Protein AF-A0A2N6ABD9-F1 (afdb_monomer_lite)

pLDDT: mean 85.41, std 14.43, range [34.31, 97.81]

Radius of gyration: 25.6 Å; chains: 1; bounding box: 58×38×65 Å

Foldseek 3Di:
DVLVVLLVVCLVVLPLVSLVVDPDLPSSLVSLLSSCLVVLPLVSLVVRPDDLVSSLSSQLSSCLSVLNLVSLVVRPDLVSSLVSLLVSCVSVLPLVSLVVRPDPVSSVVSNVVSCPPPVNPPDDDDDDDPDPQPAAWHDDPQATEHHFDVPAAAEDELVSDPPVPSFWWAFFQFWWDWPDPIKTFHDADPRYHYVRTHTHFFQGAIPQGKTFNDADPGYHYNNTGTHTFFGFIAHPDDPDDPDGTGIGGGHHRND

Secondary structure (DSSP, 8-state):
-HHHHHHHHHHHHT-HHHHHT--STTHHHHHHHHHHHHHT-GGGGGG--S-HHHHHHHHHHHHHHHT-GGGGGG-SSHHHHHHHHHHHHHHHT-GGGGGG--SHHHHHHHHHHHHTSTTSTT----S---SGGGSEEEEETTEEEEEPPTT--EEE-GGGS-TTTTTTB-BTT-EEEESSSPEEB----SSEEETTEEBPBTT-BBTTS-EE----SSEEETTEEBPBTT-BEE-----SSS-PPPEEEE-S---

Structure (mmCIF, N/CA/C/O backbone):
data_AF-A0A2N6ABD9-F1
#
_entry.id   AF-A0A2N6ABD9-F1
#
loop_
_atom_site.group_PDB
_atom_site.id
_atom_site.type_symbol
_atom_site.label_atom_id
_atom_site.label_alt_id
_atom_site.label_comp_id
_atom_site.label_asym_id
_atom_site.label_entity_id
_atom_site.label_seq_id
_atom_site.pdbx_PDB_ins_code
_atom_site.Cartn_x
_atom_site.Cartn_y
_atom_site.Cartn_z
_atom_site.occupancy
_atom_site.B_iso_or_equiv
_atom_site.auth_seq_id
_atom_site.auth_comp_id
_atom_site.auth_asym_id
_atom_site.auth_atom_id
_atom_site.pdbx_PDB_model_num
ATOM 1 N N . MET A 1 1 ? 16.863 10.503 -28.606 1.00 53.22 1 MET A N 1
ATOM 2 C CA . MET A 1 1 ? 18.173 10.164 -29.218 1.00 53.22 1 MET A CA 1
ATOM 3 C C . MET A 1 1 ? 17.996 8.941 -30.119 1.00 53.22 1 MET A C 1
ATOM 5 O O . MET A 1 1 ? 16.937 8.333 -30.083 1.00 53.22 1 MET A O 1
ATOM 9 N N . VAL A 1 2 ? 18.969 8.585 -30.969 1.00 60.62 2 VAL A N 1
ATOM 10 C CA . VAL A 1 2 ? 18.818 7.482 -31.953 1.00 60.62 2 VAL A CA 1
ATOM 11 C C . VAL A 1 2 ? 18.557 6.116 -31.283 1.00 60.62 2 VAL A C 1
ATOM 13 O O . VAL A 1 2 ? 17.840 5.297 -31.853 1.00 60.62 2 VAL A O 1
ATOM 16 N N . GLY A 1 3 ? 19.056 5.897 -30.059 1.00 61.06 3 GLY A N 1
ATOM 17 C CA . GLY A 1 3 ? 18.827 4.673 -29.274 1.00 61.06 3 GLY A CA 1
ATOM 18 C C . GLY A 1 3 ? 17.358 4.413 -28.906 1.00 61.06 3 GLY A C 1
ATOM 19 O O . GLY A 1 3 ? 16.908 3.272 -28.992 1.00 61.06 3 GLY A O 1
ATOM 20 N N . ASP A 1 4 ? 16.579 5.462 -28.617 1.00 68.12 4 ASP A N 1
ATOM 21 C CA . ASP A 1 4 ? 15.167 5.348 -28.197 1.00 68.12 4 ASP A CA 1
ATOM 22 C C . ASP A 1 4 ? 14.264 4.801 -29.323 1.00 68.12 4 ASP A C 1
ATOM 24 O O . ASP A 1 4 ? 13.289 4.082 -29.085 1.00 68.12 4 ASP A O 1
ATOM 28 N N . CYS A 1 5 ? 14.618 5.111 -30.577 1.00 71.88 5 CYS A N 1
ATOM 29 C CA . CYS A 1 5 ? 13.906 4.632 -31.762 1.00 71.88 5 CYS A CA 1
ATOM 30 C C . CYS A 1 5 ? 14.101 3.119 -31.949 1.00 71.88 5 CYS A C 1
ATOM 32 O O . CYS A 1 5 ? 13.134 2.383 -32.143 1.00 71.88 5 CYS A O 1
ATOM 34 N N . PHE A 1 6 ? 15.340 2.632 -31.824 1.00 74.38 6 PHE A N 1
ATOM 35 C CA . PHE A 1 6 ? 15.632 1.201 -31.943 1.00 74.38 6 PHE A CA 1
ATOM 36 C C . PHE A 1 6 ? 15.039 0.385 -30.794 1.00 74.38 6 PHE A C 1
ATOM 38 O O . PHE A 1 6 ? 14.544 -0.712 -31.039 1.00 74.38 6 PHE A O 1
ATOM 45 N N . GLN A 1 7 ? 15.022 0.933 -29.577 1.00 78.06 7 GLN A N 1
ATOM 46 C CA . GLN A 1 7 ? 14.379 0.303 -28.424 1.00 78.06 7 GLN A CA 1
ATOM 47 C C . GLN A 1 7 ? 12.878 0.076 -28.654 1.00 78.06 7 GLN A C 1
ATOM 49 O O . GLN A 1 7 ? 12.380 -1.023 -28.421 1.00 78.06 7 GLN A O 1
ATOM 54 N N . SER A 1 8 ? 12.171 1.089 -29.163 1.00 80.62 8 SER A N 1
ATOM 55 C CA . SER A 1 8 ? 10.730 0.992 -29.441 1.00 80.62 8 SER A CA 1
ATOM 56 C C . SER A 1 8 ? 10.425 -0.091 -30.484 1.00 80.62 8 SER A C 1
ATOM 58 O O . SER A 1 8 ? 9.530 -0.908 -30.288 1.00 80.62 8 SER A O 1
ATOM 60 N N . ILE A 1 9 ? 11.230 -0.162 -31.552 1.00 86.00 9 ILE A N 1
ATOM 61 C CA . ILE A 1 9 ? 11.077 -1.179 -32.606 1.00 86.00 9 ILE A CA 1
ATOM 62 C C . ILE A 1 9 ? 11.403 -2.583 -32.080 1.00 86.00 9 ILE A C 1
ATOM 64 O O . ILE A 1 9 ? 10.727 -3.542 -32.447 1.00 86.00 9 ILE A O 1
ATOM 68 N N . ALA A 1 10 ? 12.436 -2.725 -31.244 1.00 86.94 10 ALA A N 1
ATOM 69 C CA . ALA A 1 10 ? 12.816 -4.009 -30.659 1.00 86.94 10 ALA A CA 1
ATOM 70 C C . ALA A 1 10 ? 11.681 -4.603 -29.814 1.00 86.94 10 ALA A C 1
ATOM 72 O O . ALA A 1 10 ? 11.365 -5.778 -29.974 1.00 86.94 10 ALA A O 1
ATOM 73 N N . VAL A 1 11 ? 11.039 -3.776 -28.983 1.00 84.25 11 VAL A N 1
ATOM 74 C CA . VAL A 1 11 ? 9.888 -4.139 -28.136 1.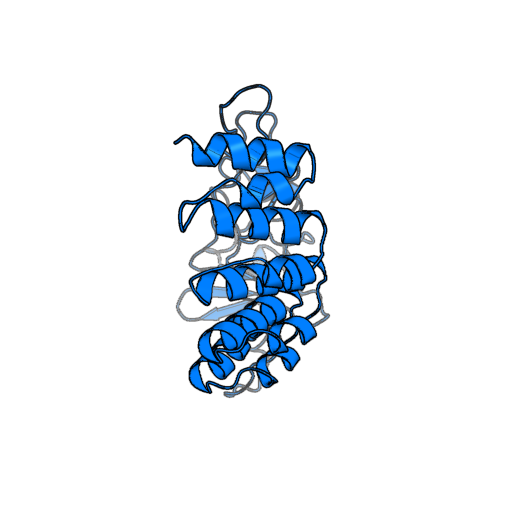00 84.25 11 VAL A CA 1
ATOM 75 C C . VAL A 1 11 ? 8.647 -4.461 -28.975 1.00 84.25 11 VAL A C 1
ATOM 77 O O . VAL A 1 11 ? 7.994 -5.477 -28.741 1.00 84.25 11 VAL A O 1
ATOM 80 N N . GLU A 1 12 ? 8.341 -3.649 -29.993 1.00 87.19 12 GLU A N 1
ATOM 81 C CA . GLU A 1 12 ? 7.206 -3.889 -30.899 1.00 87.19 12 GLU A CA 1
ATOM 82 C C . GLU A 1 12 ? 7.361 -5.207 -31.673 1.00 87.19 12 GLU A C 1
ATOM 84 O O . GLU A 1 12 ? 6.410 -5.971 -31.822 1.00 87.19 12 GLU A O 1
ATOM 89 N N . LYS A 1 13 ? 8.579 -5.499 -32.143 1.00 90.31 13 LYS A N 1
ATOM 90 C CA . LYS A 1 13 ? 8.885 -6.712 -32.916 1.00 90.31 13 LYS A CA 1
ATOM 91 C C . LYS A 1 13 ? 9.287 -7.908 -32.062 1.00 90.31 13 LYS A C 1
ATOM 93 O O . LYS A 1 13 ? 9.450 -8.999 -32.604 1.00 90.31 13 LYS A O 1
ATOM 98 N N . ASN A 1 14 ? 9.456 -7.712 -30.758 1.00 89.50 14 ASN A N 1
ATOM 99 C CA . ASN A 1 14 ? 9.926 -8.721 -29.817 1.00 89.50 14 ASN A CA 1
ATOM 100 C C . ASN A 1 14 ? 11.293 -9.347 -30.207 1.00 89.50 14 ASN A C 1
ATOM 102 O O . ASN A 1 14 ? 11.551 -10.529 -29.946 1.00 89.50 14 ASN A O 1
ATOM 106 N N . ASP A 1 15 ? 12.167 -8.564 -30.853 1.00 92.06 15 ASP A N 1
ATOM 107 C CA . ASP A 1 15 ? 13.423 -9.016 -31.474 1.00 92.06 15 ASP A CA 1
ATOM 108 C C . ASP A 1 15 ? 14.658 -8.434 -30.769 1.00 92.06 15 ASP A C 1
ATOM 110 O O . ASP A 1 15 ? 15.024 -7.266 -30.920 1.00 92.06 15 ASP A O 1
ATOM 114 N N . GLU A 1 16 ? 15.339 -9.295 -30.019 1.00 90.75 16 GLU A N 1
ATOM 115 C CA . GLU A 1 16 ? 16.546 -8.990 -29.245 1.00 90.75 16 GLU A CA 1
ATOM 116 C C . GLU A 1 16 ? 17.773 -8.668 -30.108 1.00 90.75 16 GLU A C 1
ATOM 118 O O . GLU A 1 16 ? 18.670 -7.949 -29.664 1.00 90.75 16 GLU A O 1
ATOM 123 N N . ASN A 1 17 ? 17.803 -9.117 -31.368 1.00 90.69 17 ASN A N 1
ATOM 124 C CA . ASN A 1 17 ? 18.902 -8.792 -32.278 1.00 90.69 17 ASN A CA 1
ATOM 125 C C . ASN A 1 17 ? 18.931 -7.295 -32.592 1.00 90.69 17 ASN A C 1
ATOM 127 O O . ASN A 1 17 ? 19.979 -6.742 -32.924 1.00 90.69 17 ASN A O 1
ATOM 131 N N . ILE A 1 18 ? 17.783 -6.620 -32.474 1.00 90.50 18 ILE A N 1
ATOM 132 C CA . ILE A 1 18 ? 17.698 -5.170 -32.621 1.00 90.50 18 ILE A CA 1
ATOM 133 C C . ILE A 1 18 ? 18.391 -4.485 -31.438 1.00 90.50 18 ILE A C 1
ATOM 135 O O . ILE A 1 18 ? 19.140 -3.535 -31.666 1.00 90.50 18 ILE A O 1
ATOM 139 N N . CYS A 1 19 ? 18.241 -5.003 -30.213 1.00 90.12 19 CYS A N 1
ATOM 140 C CA . CYS A 1 19 ? 18.953 -4.491 -29.037 1.00 90.12 19 CYS A CA 1
ATOM 141 C C . CYS A 1 19 ? 20.474 -4.633 -29.185 1.00 90.12 19 CYS A C 1
ATOM 143 O O . CYS A 1 19 ? 21.201 -3.682 -28.913 1.00 90.12 19 CYS A O 1
ATOM 145 N N . ALA A 1 20 ? 20.960 -5.757 -29.723 1.00 88.88 20 ALA A N 1
ATOM 146 C CA . ALA A 1 20 ? 22.391 -5.986 -29.960 1.00 88.88 20 ALA A CA 1
ATOM 147 C C . ALA A 1 20 ? 23.033 -4.987 -30.950 1.00 88.88 20 ALA A C 1
ATOM 149 O O . ALA A 1 20 ? 24.251 -4.817 -30.986 1.00 88.88 20 ALA A O 1
ATOM 150 N N . ARG A 1 21 ? 22.229 -4.301 -31.776 1.00 89.94 21 ARG A N 1
ATOM 151 C CA . ARG A 1 21 ? 22.718 -3.267 -32.707 1.00 89.94 21 ARG A CA 1
ATOM 152 C C . ARG A 1 21 ? 22.935 -1.914 -32.030 1.00 89.94 21 ARG A C 1
ATOM 154 O O . ARG A 1 21 ? 23.580 -1.043 -32.620 1.00 89.94 21 ARG A O 1
ATOM 161 N N . ILE A 1 22 ? 22.405 -1.731 -30.824 1.00 88.44 22 ILE A N 1
ATOM 162 C CA . ILE A 1 22 ? 22.528 -0.513 -30.030 1.00 88.44 22 ILE A CA 1
ATOM 163 C C . ILE A 1 22 ? 23.835 -0.598 -29.234 1.00 88.44 22 ILE A C 1
ATOM 165 O O . ILE A 1 22 ? 23.941 -1.339 -28.265 1.00 88.44 22 ILE A O 1
ATOM 169 N N . LYS A 1 23 ? 24.856 0.145 -29.674 1.00 84.00 23 LYS A N 1
ATOM 170 C CA . LYS A 1 23 ? 26.221 0.046 -29.123 1.00 84.00 23 LYS A CA 1
ATOM 171 C C . LYS A 1 23 ? 26.479 0.919 -27.898 1.00 84.00 23 LYS A C 1
ATOM 173 O O . LYS A 1 23 ? 27.563 0.844 -27.325 1.00 84.00 23 LYS A O 1
ATOM 178 N N . ASP A 1 24 ? 25.555 1.807 -27.542 1.00 85.19 24 ASP A N 1
ATOM 179 C CA . ASP A 1 24 ? 25.751 2.654 -26.374 1.00 85.19 24 ASP A CA 1
ATOM 180 C C . ASP A 1 24 ? 25.461 1.886 -25.081 1.00 85.19 24 ASP A C 1
ATOM 182 O O . ASP A 1 24 ? 24.557 1.055 -24.998 1.00 85.19 24 ASP A O 1
ATOM 186 N N . THR A 1 25 ? 26.249 2.197 -24.055 1.00 84.44 25 THR A N 1
ATOM 187 C CA . THR A 1 25 ? 26.315 1.466 -22.781 1.00 84.44 25 THR A CA 1
ATOM 188 C C . THR A 1 25 ? 25.080 1.635 -21.894 1.00 84.44 25 THR A C 1
ATOM 190 O O . THR A 1 25 ? 25.049 1.105 -20.785 1.00 84.44 25 THR A O 1
ATOM 193 N N . PHE A 1 26 ? 24.074 2.379 -22.357 1.00 84.44 26 PHE A N 1
ATOM 194 C CA . PHE A 1 26 ? 22.841 2.641 -21.628 1.00 84.44 26 PHE A CA 1
ATOM 195 C C . PHE A 1 26 ? 21.619 2.082 -22.364 1.00 84.44 26 PHE A C 1
ATOM 197 O O . PHE A 1 26 ? 20.900 1.243 -21.825 1.00 84.44 26 PHE A O 1
ATOM 204 N N . SER A 1 27 ? 21.399 2.495 -23.611 1.00 86.94 27 SER A N 1
ATOM 205 C CA . SER A 1 27 ? 20.201 2.158 -24.387 1.00 86.94 27 SER A CA 1
ATOM 206 C C . SER A 1 27 ? 20.190 0.693 -24.826 1.00 86.94 27 SER A C 1
ATOM 208 O O . SER A 1 27 ? 19.122 0.086 -24.854 1.00 86.94 27 SER A O 1
ATOM 210 N N . GLY A 1 28 ? 21.357 0.101 -25.113 1.00 89.00 28 GLY A N 1
ATOM 211 C CA . GLY A 1 28 ? 21.481 -1.326 -25.433 1.00 89.00 28 GLY A CA 1
ATOM 212 C C . GLY A 1 28 ? 21.048 -2.217 -24.262 1.00 89.00 28 GLY A C 1
ATOM 213 O O . GLY A 1 28 ? 20.051 -2.929 -24.391 1.00 89.00 28 GLY A O 1
ATOM 214 N N . PRO A 1 29 ? 21.702 -2.120 -23.087 1.00 90.31 29 PRO A N 1
ATOM 215 C CA . PRO A 1 29 ? 21.280 -2.818 -21.870 1.00 90.31 29 PRO A CA 1
ATOM 216 C C . PRO A 1 29 ? 19.807 -2.597 -21.513 1.00 90.31 29 PRO A C 1
ATOM 218 O O . PRO A 1 29 ? 19.072 -3.552 -21.269 1.00 90.31 29 PRO A O 1
ATOM 221 N N . ARG A 1 30 ? 19.333 -1.345 -21.560 1.00 89.50 30 ARG A N 1
ATOM 222 C CA . ARG A 1 30 ? 17.931 -1.005 -21.273 1.00 89.50 30 ARG A CA 1
ATOM 223 C C . ARG A 1 30 ? 16.952 -1.670 -22.250 1.00 89.50 30 ARG A C 1
ATOM 225 O O . ARG A 1 30 ? 15.846 -2.025 -21.853 1.00 89.50 30 ARG A O 1
ATOM 232 N N . CYS A 1 31 ? 17.331 -1.843 -23.516 1.00 91.81 31 CYS A N 1
ATOM 233 C CA . CYS A 1 31 ? 16.528 -2.554 -24.510 1.00 91.81 31 CYS A CA 1
ATOM 234 C C . CYS A 1 31 ? 16.337 -4.029 -24.125 1.00 91.81 31 CYS A C 1
ATOM 236 O O . CYS A 1 31 ? 15.205 -4.513 -24.111 1.00 91.81 31 CYS A O 1
ATOM 238 N N . PHE A 1 32 ? 17.415 -4.712 -23.725 1.00 93.81 32 PHE A N 1
ATOM 239 C CA . PHE A 1 32 ? 17.343 -6.094 -23.244 1.00 93.81 32 PHE A CA 1
ATOM 240 C C . PHE A 1 32 ? 16.502 -6.228 -21.970 1.00 93.81 32 PHE A C 1
ATOM 242 O O . PHE A 1 32 ? 15.671 -7.127 -21.908 1.00 93.81 32 PHE A O 1
ATOM 249 N N . VAL A 1 33 ? 16.631 -5.303 -21.008 1.00 92.00 33 VAL A N 1
ATOM 250 C CA . VAL A 1 33 ? 15.789 -5.271 -19.792 1.00 92.00 33 VAL A CA 1
ATOM 251 C C . VAL A 1 33 ? 14.298 -5.236 -20.145 1.00 92.00 33 VAL A C 1
ATOM 253 O O . VAL A 1 33 ? 13.508 -5.995 -19.584 1.00 92.00 33 VAL A O 1
ATOM 256 N N . LEU A 1 34 ? 13.894 -4.373 -21.087 1.00 91.62 34 LEU A N 1
ATOM 257 C CA . LEU A 1 34 ? 12.489 -4.286 -21.497 1.00 91.62 34 LEU A CA 1
ATOM 258 C C . LEU A 1 34 ? 11.994 -5.587 -22.134 1.00 91.62 34 LEU A C 1
ATOM 260 O O . LEU A 1 34 ? 10.902 -6.043 -21.802 1.00 91.62 34 LEU A O 1
ATOM 264 N N . LEU A 1 35 ? 12.791 -6.196 -23.016 1.00 94.25 35 LEU A N 1
ATOM 265 C CA . LEU A 1 35 ? 12.421 -7.460 -23.652 1.00 94.25 35 LEU A CA 1
ATOM 266 C C . LEU A 1 35 ? 12.370 -8.619 -22.657 1.00 94.25 35 LEU A C 1
ATOM 268 O O . LEU A 1 35 ? 11.445 -9.423 -22.733 1.00 94.25 35 LEU A O 1
ATOM 272 N N . ALA A 1 36 ? 13.308 -8.686 -21.712 1.00 95.25 36 ALA A N 1
ATOM 273 C CA . ALA A 1 36 ? 13.303 -9.675 -20.640 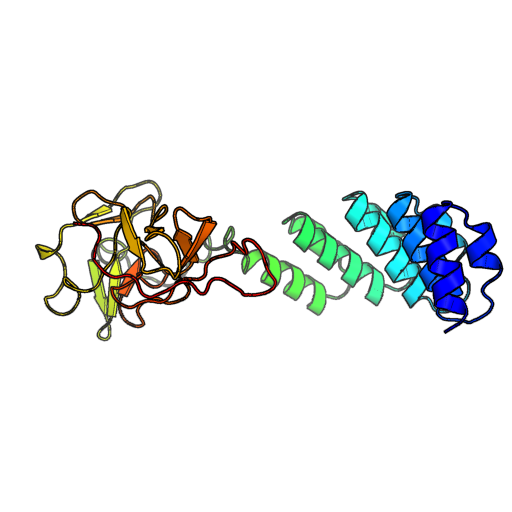1.00 95.25 36 ALA A CA 1
ATOM 274 C C . ALA A 1 36 ? 12.006 -9.592 -19.825 1.00 95.25 36 ALA A C 1
ATOM 276 O O . ALA A 1 36 ? 11.333 -10.602 -19.638 1.00 95.25 36 ALA A O 1
ATOM 277 N N . LYS A 1 37 ? 11.591 -8.377 -19.435 1.00 92.81 37 LYS A N 1
ATOM 278 C CA . LYS A 1 37 ? 10.319 -8.129 -18.736 1.00 92.81 37 LYS A CA 1
ATOM 279 C C . LYS A 1 37 ? 9.085 -8.465 -19.579 1.00 92.81 37 LYS A C 1
ATOM 281 O O . LYS A 1 37 ? 8.132 -9.031 -19.054 1.00 92.81 37 LYS A O 1
ATOM 286 N N . GLN A 1 38 ? 9.085 -8.108 -20.864 1.00 92.31 38 GLN A N 1
ATOM 287 C CA . GLN A 1 38 ? 7.956 -8.336 -21.774 1.00 92.31 38 GLN A CA 1
ATOM 288 C C . GLN A 1 38 ? 7.765 -9.822 -22.095 1.00 92.31 38 GLN A C 1
ATOM 290 O O . GLN A 1 38 ? 6.637 -10.309 -22.118 1.00 92.31 38 GLN A O 1
ATOM 295 N N . LYS A 1 39 ? 8.863 -10.543 -22.345 1.00 94.06 39 LYS A N 1
ATOM 296 C CA . LYS A 1 39 ? 8.861 -11.992 -22.592 1.00 94.06 39 LYS A CA 1
ATOM 297 C C . LYS A 1 39 ? 8.793 -12.807 -21.305 1.00 94.06 39 LYS A C 1
ATOM 299 O O . LYS A 1 39 ? 8.523 -14.002 -21.370 1.00 94.06 39 LYS A O 1
ATOM 304 N N . VAL A 1 40 ? 9.036 -12.167 -20.160 1.00 95.12 40 VAL A N 1
ATOM 305 C CA . VAL A 1 40 ? 9.141 -12.808 -18.846 1.00 95.12 40 VAL A CA 1
ATOM 306 C C . VAL A 1 40 ? 10.226 -13.906 -18.876 1.00 95.12 40 VAL A C 1
ATOM 308 O O . VAL A 1 40 ? 10.059 -15.019 -18.375 1.00 95.12 40 VAL A O 1
ATOM 311 N N . ASP A 1 41 ? 11.361 -13.591 -19.508 1.00 95.94 41 ASP A N 1
ATOM 312 C CA . ASP A 1 41 ? 12.466 -14.518 -19.777 1.00 95.94 41 ASP A CA 1
ATOM 313 C C . ASP A 1 41 ? 13.786 -13.963 -19.228 1.00 95.94 41 ASP A C 1
ATOM 315 O O . ASP A 1 41 ? 14.352 -13.004 -19.756 1.00 95.94 41 ASP A O 1
ATOM 319 N N . VAL A 1 42 ? 14.272 -14.587 -18.151 1.00 96.00 42 VAL A N 1
ATOM 320 C CA . VAL A 1 42 ? 15.478 -14.166 -17.424 1.00 96.00 42 VAL A CA 1
ATOM 321 C C . VAL A 1 42 ? 16.760 -14.440 -18.212 1.00 96.00 42 VAL A C 1
ATOM 323 O O . VAL A 1 42 ? 17.730 -13.712 -18.047 1.00 96.00 42 VAL A O 1
ATOM 326 N N . SER A 1 43 ? 16.755 -15.402 -19.143 1.00 95.69 43 SER A N 1
ATOM 327 C CA . SER A 1 43 ? 17.938 -15.727 -19.962 1.00 95.69 43 SER A CA 1
ATOM 328 C C . SER A 1 43 ? 18.359 -14.579 -20.889 1.00 95.69 43 SER A C 1
ATOM 330 O O . SER A 1 43 ? 19.476 -14.532 -21.402 1.00 95.69 43 SER A O 1
ATOM 332 N N . ILE A 1 44 ? 17.467 -13.609 -21.110 1.00 95.25 44 ILE A N 1
ATOM 333 C CA . ILE A 1 44 ? 17.772 -12.390 -21.862 1.00 95.25 44 ILE A CA 1
ATOM 334 C C . ILE A 1 44 ? 18.700 -11.472 -21.056 1.00 95.25 44 ILE A C 1
ATOM 336 O O . ILE A 1 44 ? 19.501 -10.752 -21.653 1.00 95.25 44 ILE A O 1
ATOM 340 N N . CYS A 1 45 ? 18.646 -11.523 -19.722 1.00 94.94 45 CYS A N 1
ATOM 341 C CA . CYS A 1 45 ? 19.514 -10.737 -18.849 1.00 94.94 45 CYS A CA 1
ATOM 342 C C . CYS A 1 45 ? 20.994 -11.125 -18.998 1.00 94.94 45 CYS A C 1
ATOM 344 O O . CYS A 1 45 ? 21.851 -10.249 -18.903 1.00 94.94 45 CYS A O 1
ATOM 346 N N . ASP A 1 46 ? 21.288 -12.379 -19.360 1.00 93.00 46 ASP A N 1
ATOM 347 C CA . ASP A 1 46 ? 22.650 -12.871 -19.632 1.00 93.00 46 ASP A CA 1
ATOM 348 C C . ASP A 1 46 ? 23.294 -12.206 -20.862 1.00 93.00 46 ASP A C 1
ATOM 350 O O . ASP A 1 46 ? 24.509 -12.254 -21.050 1.00 93.00 46 ASP A O 1
ATOM 354 N N . LYS A 1 47 ? 22.484 -11.575 -21.724 1.00 93.31 47 LYS A N 1
ATOM 355 C CA . LYS A 1 47 ? 22.940 -10.885 -22.943 1.00 93.31 47 LYS A CA 1
ATOM 356 C C . LYS A 1 47 ? 23.335 -9.430 -22.683 1.00 93.31 47 LYS A C 1
ATOM 358 O O . LYS A 1 47 ? 23.765 -8.739 -23.606 1.00 93.31 47 LYS A O 1
ATOM 363 N N . ILE A 1 48 ? 23.153 -8.938 -21.457 1.00 91.94 48 ILE A N 1
ATOM 364 C CA . ILE A 1 48 ? 23.483 -7.565 -21.087 1.00 91.94 48 ILE A CA 1
ATOM 365 C C . ILE A 1 48 ? 24.979 -7.464 -20.793 1.00 91.94 48 ILE A C 1
ATOM 367 O O . ILE A 1 48 ? 25.471 -7.953 -19.781 1.00 91.94 48 ILE A O 1
ATOM 371 N N . GLU A 1 49 ? 25.700 -6.750 -21.652 1.00 83.38 49 GLU A N 1
ATOM 372 C CA . GLU A 1 49 ? 27.090 -6.376 -21.401 1.00 83.38 49 GLU A CA 1
ATOM 373 C C . GLU A 1 49 ? 27.170 -5.070 -20.587 1.00 83.38 49 GLU A C 1
ATOM 375 O O . GLU A 1 49 ? 26.424 -4.114 -20.829 1.00 83.38 49 GLU A O 1
ATOM 380 N N . GLY A 1 50 ? 28.114 -4.982 -19.645 1.00 77.06 50 GLY A N 1
ATOM 381 C CA . GLY A 1 50 ? 28.438 -3.736 -18.945 1.00 77.06 50 GLY A CA 1
ATOM 382 C C . GLY A 1 50 ? 28.225 -3.788 -17.434 1.00 77.06 50 GLY A C 1
ATOM 383 O O . GLY A 1 50 ? 28.839 -4.598 -16.755 1.00 77.06 50 GLY A O 1
ATOM 384 N N . ARG A 1 51 ? 27.458 -2.835 -16.885 1.00 76.50 51 ARG A N 1
ATOM 385 C CA . ARG A 1 51 ? 27.337 -2.626 -15.430 1.00 76.50 51 ARG A CA 1
ATOM 386 C C . ARG A 1 51 ? 26.428 -3.666 -14.780 1.00 76.50 51 ARG A C 1
ATOM 388 O O . ARG A 1 51 ? 25.283 -3.807 -15.206 1.00 76.50 51 ARG A O 1
ATOM 395 N N . ASP A 1 52 ? 26.877 -4.219 -13.655 1.00 81.06 52 ASP A N 1
ATOM 396 C CA . ASP A 1 52 ? 26.124 -5.157 -12.805 1.00 81.06 52 ASP A CA 1
ATOM 397 C C . ASP A 1 52 ? 24.723 -4.648 -12.439 1.00 81.06 52 ASP A C 1
ATOM 399 O O . ASP A 1 52 ? 23.793 -5.434 -12.273 1.00 81.06 52 ASP A O 1
ATOM 403 N N . SER A 1 53 ? 24.546 -3.323 -12.345 1.00 86.56 53 SER A N 1
ATOM 404 C CA . SER A 1 53 ? 23.249 -2.707 -12.060 1.00 86.56 53 SER A CA 1
ATOM 405 C C . SER A 1 53 ? 22.203 -3.023 -13.130 1.00 86.56 53 SER A C 1
ATOM 407 O O . SER A 1 53 ? 21.072 -3.316 -12.783 1.00 86.56 53 SER A O 1
ATOM 409 N N . HIS A 1 54 ? 22.559 -3.029 -14.420 1.00 90.50 54 HIS A N 1
ATOM 410 C CA . HIS A 1 54 ? 21.588 -3.322 -15.482 1.00 90.50 54 HIS A CA 1
ATOM 411 C C . HIS A 1 54 ? 21.169 -4.796 -15.493 1.00 90.50 54 HIS A C 1
ATOM 413 O O . HIS A 1 54 ? 20.007 -5.095 -15.755 1.00 90.50 54 HIS A O 1
ATOM 419 N N . VAL A 1 55 ? 22.104 -5.706 -15.201 1.00 92.81 55 VAL A N 1
ATOM 420 C CA . VAL A 1 55 ? 21.813 -7.141 -15.061 1.00 92.81 55 VAL A CA 1
ATOM 421 C C . VAL A 1 55 ? 20.909 -7.366 -13.849 1.00 92.81 55 VAL A C 1
ATOM 423 O O . VAL A 1 55 ? 19.890 -8.040 -13.958 1.00 92.81 55 VAL A O 1
ATOM 426 N N . SER A 1 56 ? 21.226 -6.722 -12.723 1.00 93.19 56 SER A N 1
ATOM 427 C CA . SER A 1 56 ? 20.422 -6.792 -11.498 1.00 93.19 56 SER A CA 1
ATOM 428 C C . SER A 1 56 ? 19.000 -6.264 -11.714 1.00 93.19 56 SER A C 1
ATOM 430 O O . SER A 1 56 ? 18.039 -6.955 -11.386 1.00 93.19 56 SER A O 1
ATOM 432 N N . ASP A 1 57 ? 18.860 -5.090 -12.342 1.00 92.69 57 ASP A N 1
ATOM 433 C CA . ASP A 1 57 ? 17.566 -4.485 -12.689 1.00 92.69 57 ASP A CA 1
ATOM 434 C C . ASP A 1 57 ? 16.755 -5.384 -13.642 1.00 92.69 57 ASP A C 1
ATOM 436 O O . ASP A 1 57 ? 15.526 -5.461 -13.551 1.00 92.69 57 ASP A O 1
ATOM 440 N N . CYS A 1 58 ? 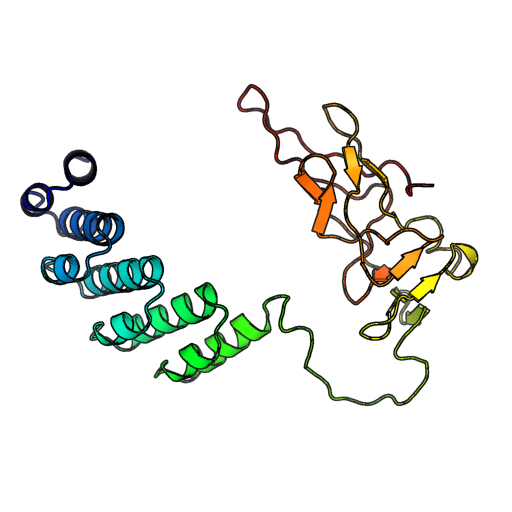17.437 -6.070 -14.567 1.00 95.94 58 CYS A N 1
ATOM 441 C CA . CYS A 1 58 ? 16.821 -7.032 -15.477 1.00 95.94 58 CYS A CA 1
ATOM 442 C C . CYS A 1 58 ? 16.241 -8.227 -14.716 1.00 95.94 58 CYS A C 1
ATOM 444 O O . CYS A 1 58 ? 15.051 -8.520 -14.851 1.00 95.94 58 CYS A O 1
ATOM 446 N N . ILE A 1 59 ? 17.068 -8.887 -13.897 1.00 96.81 59 ILE A N 1
ATOM 447 C CA . ILE A 1 59 ? 16.690 -10.090 -13.149 1.00 96.81 59 ILE A CA 1
ATOM 448 C C . ILE A 1 59 ? 15.565 -9.773 -12.166 1.00 96.81 59 ILE A C 1
ATOM 450 O O . ILE A 1 59 ? 14.537 -10.448 -12.203 1.00 96.81 59 ILE A O 1
ATOM 454 N N . GLN A 1 60 ? 15.710 -8.715 -11.358 1.00 96.00 60 GLN A N 1
ATOM 455 C CA . GLN A 1 60 ? 14.657 -8.252 -10.446 1.00 96.00 60 GLN A CA 1
ATOM 456 C C . GLN A 1 60 ? 13.352 -8.012 -11.207 1.00 96.00 60 GLN A C 1
ATOM 458 O O . GLN A 1 60 ? 12.281 -8.454 -10.800 1.00 96.00 60 GLN A O 1
ATOM 463 N N . GLY A 1 61 ? 13.452 -7.366 -12.363 1.00 95.56 61 GLY A N 1
ATOM 464 C CA . GLY A 1 61 ? 12.315 -7.085 -13.208 1.00 95.56 61 GLY A CA 1
ATOM 465 C C . GLY A 1 61 ? 11.547 -8.307 -13.706 1.00 95.56 61 GLY A C 1
ATOM 466 O O . GLY A 1 61 ? 10.321 -8.265 -13.800 1.00 95.56 61 GLY A O 1
ATOM 467 N N . VAL A 1 62 ? 12.257 -9.377 -14.058 1.00 97.44 62 VAL A N 1
ATOM 468 C CA . VAL A 1 62 ? 11.637 -10.650 -14.445 1.00 97.44 62 VAL A CA 1
ATOM 469 C C . VAL A 1 62 ? 11.093 -11.381 -13.217 1.00 97.44 62 VAL A C 1
ATOM 471 O O . VAL A 1 62 ? 10.013 -11.963 -13.300 1.00 97.44 62 VAL A O 1
ATOM 474 N N . ALA A 1 63 ? 11.796 -11.314 -12.084 1.00 97.25 63 ALA A N 1
ATOM 475 C CA . ALA A 1 63 ? 11.373 -11.888 -10.809 1.00 97.25 63 ALA A CA 1
ATOM 476 C C . ALA A 1 63 ? 10.030 -11.317 -10.334 1.00 97.25 63 ALA A C 1
ATOM 478 O O . ALA A 1 63 ? 9.128 -12.085 -10.018 1.00 97.25 63 ALA A O 1
ATOM 479 N N . GLU A 1 64 ? 9.851 -9.995 -10.390 1.00 95.62 64 GLU A N 1
ATOM 480 C CA . GLU A 1 64 ? 8.588 -9.308 -10.074 1.00 95.62 64 GLU A CA 1
ATOM 481 C C . GLU A 1 64 ? 7.443 -9.755 -10.994 1.00 95.62 64 GLU A C 1
ATOM 483 O O . GLU A 1 64 ? 6.356 -10.075 -10.524 1.00 95.62 64 GLU A O 1
ATOM 488 N N . GLN A 1 65 ? 7.694 -9.853 -12.305 1.00 94.88 65 GLN A N 1
ATOM 489 C CA . GLN A 1 65 ? 6.683 -10.284 -13.282 1.00 94.88 65 GLN A CA 1
ATOM 490 C C . GLN A 1 65 ? 6.285 -11.758 -13.117 1.00 94.88 65 GLN A C 1
ATOM 492 O O . GLN A 1 65 ? 5.143 -12.121 -13.398 1.00 94.88 65 GLN A O 1
ATOM 497 N N . LYS A 1 66 ? 7.220 -12.613 -12.682 1.00 95.75 66 LYS A N 1
ATOM 498 C CA . LYS A 1 66 ? 6.955 -14.025 -12.360 1.00 95.75 66 LYS A CA 1
ATOM 499 C C . LYS A 1 66 ? 6.433 -14.241 -10.946 1.00 95.75 66 LYS A C 1
ATOM 501 O O . LYS A 1 66 ? 5.928 -15.325 -10.667 1.00 95.75 66 LYS A O 1
ATOM 506 N N . ASN A 1 67 ? 6.566 -13.241 -10.079 1.00 94.44 67 ASN A N 1
ATOM 507 C CA . ASN A 1 67 ? 6.380 -13.369 -8.642 1.00 94.44 67 ASN A CA 1
ATOM 508 C C . ASN A 1 67 ? 7.275 -14.464 -8.007 1.00 94.44 67 ASN A C 1
ATOM 510 O O . ASN A 1 67 ? 6.830 -15.207 -7.129 1.00 94.44 67 ASN A O 1
ATOM 514 N N . ASP A 1 68 ? 8.516 -14.586 -8.498 1.00 96.88 68 ASP A N 1
ATOM 515 C CA . ASP A 1 68 ? 9.469 -15.664 -8.185 1.00 96.88 68 ASP A CA 1
ATOM 516 C C . ASP A 1 68 ? 10.774 -15.106 -7.589 1.00 96.88 68 ASP A C 1
ATOM 518 O O . ASP A 1 68 ? 11.686 -14.685 -8.305 1.00 96.88 68 ASP A O 1
ATOM 522 N N . GLU A 1 69 ? 10.868 -15.117 -6.258 1.00 96.62 69 GLU A N 1
ATOM 523 C CA . GLU A 1 69 ? 12.014 -14.632 -5.482 1.00 96.62 69 GLU A CA 1
ATOM 524 C C . GLU A 1 69 ? 13.275 -15.474 -5.628 1.00 96.62 69 GLU A C 1
ATOM 526 O O . GLU A 1 69 ? 14.370 -14.973 -5.368 1.00 96.62 69 GLU A O 1
ATOM 531 N N . SER A 1 70 ? 13.165 -16.714 -6.111 1.00 96.44 70 SER A N 1
ATOM 532 C CA . SER A 1 70 ? 14.340 -17.560 -6.323 1.00 96.44 70 SER A CA 1
ATOM 533 C C . SER A 1 70 ? 15.287 -16.972 -7.375 1.00 96.44 70 SER A C 1
ATOM 535 O O . SER A 1 70 ? 16.498 -17.198 -7.325 1.00 96.44 70 SER A O 1
ATOM 537 N N . LEU A 1 71 ? 14.764 -16.143 -8.287 1.00 97.06 71 LEU A N 1
ATOM 538 C CA . LEU A 1 71 ? 15.561 -15.440 -9.288 1.00 97.06 71 LEU A CA 1
ATOM 539 C C . LEU A 1 71 ? 16.489 -14.383 -8.675 1.00 97.06 71 LEU A C 1
ATOM 541 O O . LEU A 1 71 ? 17.555 -14.138 -9.237 1.00 97.06 71 LEU A O 1
ATOM 545 N N . CYS A 1 72 ? 16.166 -13.810 -7.508 1.00 96.88 72 CYS A N 1
ATOM 546 C CA . CYS A 1 72 ? 17.047 -12.846 -6.836 1.00 96.88 72 CYS A CA 1
ATOM 547 C C . CYS A 1 72 ? 18.404 -13.461 -6.452 1.00 96.88 72 CYS A C 1
ATOM 549 O O . CYS A 1 72 ? 19.398 -12.739 -6.360 1.00 96.88 72 CYS A O 1
ATOM 551 N N . ALA A 1 73 ? 18.478 -14.787 -6.290 1.00 95.50 73 ALA A N 1
ATOM 552 C CA . ALA A 1 73 ? 19.726 -15.504 -6.038 1.00 95.50 73 ALA A CA 1
ATOM 553 C C . ALA A 1 73 ? 20.694 -15.504 -7.239 1.00 95.50 73 ALA A C 1
ATOM 555 O O . ALA A 1 73 ? 21.875 -15.787 -7.059 1.00 95.50 73 ALA A O 1
ATOM 556 N N . GLN A 1 74 ? 20.224 -15.183 -8.453 1.00 95.25 74 GLN A N 1
ATOM 557 C CA . GLN A 1 74 ? 21.075 -15.062 -9.646 1.00 95.25 74 GLN A CA 1
ATOM 558 C C . GLN A 1 74 ? 21.845 -13.731 -9.692 1.00 95.25 74 GLN A C 1
ATOM 560 O O . GLN A 1 74 ? 22.733 -13.558 -10.523 1.00 95.25 74 GLN A O 1
ATOM 565 N N . ILE A 1 75 ? 21.522 -12.780 -8.809 1.00 94.44 75 ILE A N 1
ATOM 566 C CA . ILE A 1 75 ? 22.201 -11.487 -8.730 1.00 94.44 75 ILE A CA 1
ATOM 567 C C . ILE A 1 75 ? 23.469 -11.634 -7.879 1.00 94.44 75 ILE A C 1
ATOM 569 O O . ILE A 1 75 ? 23.392 -11.857 -6.673 1.00 94.44 75 ILE A O 1
ATOM 573 N N . GLU A 1 76 ? 24.640 -11.455 -8.496 1.00 90.75 76 GLU A N 1
ATOM 574 C CA . GLU A 1 76 ? 25.937 -11.705 -7.843 1.00 90.75 76 GLU A CA 1
ATOM 575 C C . GLU A 1 76 ? 26.216 -10.788 -6.644 1.00 90.75 76 GLU A C 1
ATOM 577 O O . GLU A 1 76 ? 26.797 -11.203 -5.641 1.00 90.75 76 GLU A O 1
ATOM 582 N N . LYS A 1 77 ? 25.836 -9.510 -6.743 1.00 91.00 77 LYS A N 1
ATOM 583 C CA . LYS A 1 77 ? 26.154 -8.523 -5.711 1.00 91.00 77 LYS A CA 1
ATOM 584 C C . LYS A 1 77 ? 25.064 -8.496 -4.650 1.00 91.00 77 LYS A C 1
ATOM 586 O O . LYS A 1 77 ? 23.954 -8.037 -4.926 1.00 91.00 77 LYS A O 1
ATOM 591 N N . SER A 1 78 ? 25.430 -8.843 -3.415 1.00 87.69 78 SER A N 1
ATOM 592 C CA . SER A 1 78 ? 24.497 -8.919 -2.281 1.00 87.69 78 SER A CA 1
ATOM 593 C C . SER A 1 78 ? 23.678 -7.647 -2.069 1.00 87.69 78 SER A C 1
ATOM 595 O O . SER A 1 78 ? 22.493 -7.692 -1.779 1.00 87.69 78 SER A O 1
ATOM 597 N N . THR A 1 79 ? 24.257 -6.470 -2.324 1.00 92.12 79 THR A N 1
ATOM 598 C CA . THR A 1 79 ? 23.518 -5.201 -2.217 1.00 92.12 79 THR A CA 1
ATOM 599 C C . THR A 1 79 ? 22.309 -5.120 -3.154 1.00 92.12 79 THR A C 1
ATOM 601 O O . THR A 1 79 ? 21.311 -4.508 -2.769 1.00 92.12 79 THR A O 1
ATOM 604 N N . TYR A 1 80 ? 22.411 -5.686 -4.360 1.00 94.00 80 TYR A N 1
ATOM 605 C CA . TYR A 1 80 ? 21.339 -5.697 -5.352 1.00 94.00 80 TYR A CA 1
ATOM 606 C C . TYR A 1 80 ? 20.381 -6.875 -5.137 1.00 94.00 80 TYR A C 1
ATOM 608 O O . TYR A 1 80 ? 19.172 -6.672 -5.230 1.00 94.00 80 TYR A O 1
ATOM 616 N N . SER A 1 81 ? 20.878 -8.063 -4.767 1.00 95.38 81 SER A N 1
ATOM 617 C CA . SER A 1 81 ? 20.007 -9.197 -4.420 1.00 95.38 81 SER A CA 1
ATOM 618 C C . SER A 1 81 ? 19.153 -8.904 -3.179 1.00 95.38 81 SER A C 1
ATOM 620 O O . SER A 1 81 ? 17.951 -9.150 -3.207 1.00 95.38 81 SER A O 1
ATOM 622 N N . ASP A 1 82 ? 19.716 -8.257 -2.151 1.00 96.75 82 ASP A N 1
ATOM 623 C CA . ASP A 1 82 ? 18.986 -7.763 -0.973 1.00 96.75 82 ASP A CA 1
ATOM 624 C C . ASP A 1 82 ? 17.811 -6.854 -1.371 1.00 96.75 82 ASP A C 1
ATOM 626 O O . ASP A 1 82 ? 16.718 -6.937 -0.815 1.00 96.75 82 ASP A O 1
ATOM 630 N N . SER A 1 83 ? 18.039 -5.960 -2.338 1.00 95.25 83 SER A N 1
ATOM 631 C CA . SER A 1 83 ? 17.011 -5.042 -2.841 1.00 95.25 83 SER A CA 1
ATOM 632 C C . SER A 1 83 ? 15.938 -5.763 -3.666 1.00 95.25 83 SER A C 1
ATOM 634 O O . SER A 1 83 ? 14.766 -5.397 -3.576 1.00 95.25 83 SER A O 1
ATOM 636 N N . CYS A 1 84 ? 16.315 -6.804 -4.410 1.00 97.56 84 CYS A N 1
ATOM 637 C CA . CYS A 1 84 ? 15.385 -7.679 -5.121 1.00 97.56 84 CYS A CA 1
ATOM 638 C C . CYS A 1 84 ? 14.467 -8.427 -4.139 1.00 97.56 84 CYS A C 1
ATOM 640 O O . CYS A 1 84 ? 13.246 -8.342 -4.268 1.00 97.56 84 CYS A O 1
ATOM 642 N N . TYR A 1 85 ? 15.031 -9.060 -3.100 1.00 97.81 85 TYR A N 1
ATOM 643 C CA . TYR A 1 85 ? 14.250 -9.739 -2.060 1.00 97.81 85 TYR A CA 1
ATOM 644 C C . TYR A 1 85 ? 13.304 -8.784 -1.334 1.00 97.81 85 TYR A C 1
ATOM 646 O O . TYR A 1 85 ? 12.130 -9.103 -1.189 1.00 97.81 85 TYR A O 1
ATOM 654 N N . ALA A 1 86 ? 13.772 -7.595 -0.938 1.00 95.88 86 ALA A N 1
ATOM 655 C CA . ALA A 1 86 ? 12.915 -6.600 -0.293 1.00 95.88 86 ALA A CA 1
ATOM 656 C C . ALA A 1 86 ? 11.736 -6.173 -1.186 1.00 95.88 86 ALA A C 1
ATOM 658 O O . ALA A 1 86 ? 10.607 -6.071 -0.713 1.00 95.88 86 ALA A O 1
ATOM 659 N N . SER A 1 87 ? 11.981 -5.972 -2.485 1.00 95.81 87 SER A N 1
ATOM 660 C CA . SER A 1 87 ? 10.934 -5.578 -3.440 1.00 95.81 87 SER A CA 1
ATOM 661 C C . SER A 1 87 ? 9.877 -6.674 -3.607 1.00 95.81 87 SER A C 1
ATOM 663 O O . SER A 1 87 ? 8.685 -6.377 -3.611 1.00 95.81 87 SER A O 1
ATOM 665 N N . LEU A 1 88 ? 10.294 -7.943 -3.682 1.00 97.00 88 LEU A N 1
ATOM 666 C CA . LEU A 1 88 ? 9.374 -9.082 -3.761 1.00 97.00 88 LEU A CA 1
ATOM 667 C C . LEU A 1 88 ? 8.644 -9.352 -2.448 1.00 97.00 88 LEU A C 1
ATOM 669 O O . LEU A 1 88 ? 7.465 -9.689 -2.492 1.00 97.00 88 LEU A O 1
ATOM 673 N N . ALA A 1 89 ? 9.295 -9.150 -1.302 1.00 95.25 89 ALA A N 1
ATOM 674 C CA . ALA A 1 89 ? 8.647 -9.213 0.003 1.00 95.25 89 ALA A CA 1
ATOM 675 C C . ALA A 1 89 ? 7.483 -8.211 0.072 1.00 95.25 89 ALA A C 1
ATOM 677 O O . ALA A 1 89 ? 6.364 -8.595 0.401 1.00 95.25 89 ALA A O 1
ATOM 678 N N . SER A 1 90 ? 7.703 -6.960 -0.356 1.00 93.44 90 SER A N 1
ATOM 679 C CA . SER A 1 90 ? 6.652 -5.938 -0.486 1.00 93.44 90 SER A CA 1
ATOM 680 C C . SER A 1 90 ? 5.589 -6.270 -1.531 1.00 93.44 90 SER A C 1
ATOM 682 O O . SER A 1 90 ? 4.404 -6.075 -1.277 1.00 93.44 90 SER A O 1
ATOM 684 N N . LEU A 1 91 ? 5.975 -6.779 -2.701 1.00 93.94 91 LEU A N 1
ATOM 685 C CA . LEU A 1 91 ? 5.018 -7.134 -3.751 1.00 93.94 91 LEU A CA 1
ATOM 686 C C . LEU A 1 91 ? 4.088 -8.278 -3.317 1.00 93.94 91 LEU A C 1
ATOM 688 O O . LEU A 1 91 ? 2.899 -8.251 -3.624 1.00 93.94 91 LEU A O 1
ATOM 692 N N . LYS A 1 92 ? 4.635 -9.269 -2.601 1.00 92.62 92 LYS A N 1
ATOM 693 C CA . LYS A 1 92 ? 3.920 -10.461 -2.120 1.00 92.62 92 LYS A CA 1
ATOM 694 C C . LYS A 1 92 ? 3.251 -10.263 -0.762 1.00 92.62 92 LYS A C 1
ATOM 696 O O . LYS A 1 92 ? 2.472 -11.128 -0.377 1.00 92.62 92 LYS A O 1
ATOM 701 N N . GLN A 1 93 ? 3.562 -9.166 -0.063 1.00 89.69 93 GLN A N 1
ATOM 702 C CA . GLN A 1 93 ? 3.238 -8.970 1.356 1.00 89.69 93 GLN A CA 1
ATOM 703 C C . GLN A 1 93 ? 3.688 -10.174 2.205 1.00 89.69 93 GLN A C 1
ATOM 705 O O . GLN A 1 93 ? 2.974 -10.650 3.082 1.00 89.69 93 GLN A O 1
ATOM 710 N N . ASP A 1 94 ? 4.879 -10.703 1.908 1.00 89.31 94 ASP A N 1
ATOM 711 C CA . ASP A 1 94 ? 5.419 -11.914 2.529 1.00 89.31 94 ASP A CA 1
ATOM 712 C C 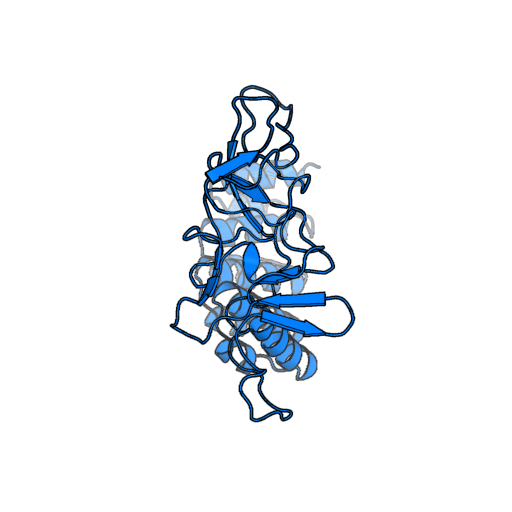. ASP A 1 94 ? 6.740 -11.607 3.241 1.00 89.31 94 ASP A C 1
ATOM 714 O O . ASP A 1 94 ? 7.819 -11.570 2.640 1.00 89.31 94 ASP A O 1
ATOM 718 N N . ALA A 1 95 ? 6.643 -11.397 4.554 1.00 90.44 95 ALA A N 1
ATOM 719 C CA . ALA A 1 95 ? 7.780 -11.091 5.415 1.00 90.44 95 ALA A CA 1
ATOM 720 C C . ALA A 1 95 ? 8.820 -12.218 5.465 1.00 90.44 95 ALA A C 1
ATOM 722 O O . ALA A 1 95 ? 9.994 -11.950 5.717 1.00 90.44 95 ALA A O 1
ATOM 723 N N . SER A 1 96 ? 8.444 -13.469 5.168 1.00 92.62 96 SER A N 1
ATOM 724 C CA . SER A 1 96 ? 9.401 -14.581 5.176 1.00 92.62 96 SER A CA 1
ATOM 725 C C . SER A 1 96 ? 10.522 -14.389 4.146 1.00 92.62 96 SER A C 1
ATOM 727 O O . SER A 1 96 ? 11.652 -14.827 4.367 1.00 92.62 96 SER A O 1
ATOM 729 N N . ILE A 1 97 ? 10.258 -13.637 3.071 1.00 95.38 97 ILE A N 1
ATOM 730 C CA . ILE A 1 97 ? 11.242 -13.309 2.034 1.00 95.38 97 ILE A CA 1
ATOM 731 C C . ILE A 1 97 ? 12.350 -12.400 2.585 1.00 95.38 97 ILE A C 1
ATOM 733 O O . ILE A 1 97 ? 13.512 -12.553 2.196 1.00 95.38 97 ILE A O 1
ATOM 737 N N . CYS A 1 98 ? 12.045 -11.515 3.544 1.00 94.81 98 CYS A N 1
ATOM 738 C CA . CYS A 1 98 ? 13.041 -10.646 4.177 1.00 94.81 98 CYS A CA 1
ATOM 739 C C . CYS A 1 98 ? 14.166 -11.452 4.853 1.00 94.81 98 CYS A C 1
ATOM 741 O O . CYS A 1 98 ? 15.294 -10.968 4.947 1.00 94.81 98 CYS A O 1
ATOM 743 N N . ALA A 1 99 ? 13.917 -12.701 5.265 1.00 94.19 99 ALA A N 1
ATOM 744 C CA . ALA A 1 99 ? 14.940 -13.578 5.835 1.00 94.19 99 ALA A CA 1
ATOM 745 C C . ALA A 1 99 ? 16.095 -13.887 4.860 1.00 94.19 99 ALA A C 1
ATOM 747 O O . ALA A 1 99 ? 17.199 -14.191 5.309 1.00 94.19 99 ALA A O 1
ATOM 748 N N . SER A 1 100 ? 15.862 -13.766 3.547 1.00 95.81 100 SER A N 1
ATOM 749 C CA . SER A 1 100 ? 16.875 -13.977 2.499 1.00 95.81 100 SER A CA 1
ATOM 750 C C . SER A 1 100 ? 17.807 -12.775 2.297 1.00 95.81 100 SER A C 1
ATOM 752 O O . SER A 1 100 ? 18.774 -12.872 1.544 1.00 95.81 100 SER A O 1
ATOM 754 N N . ILE A 1 101 ? 17.535 -11.646 2.963 1.00 95.94 101 ILE A N 1
ATOM 755 C CA . ILE A 1 101 ? 18.358 -10.432 2.907 1.00 95.94 101 ILE A CA 1
ATOM 756 C C . ILE A 1 101 ? 19.573 -10.585 3.828 1.00 95.94 101 ILE A C 1
ATOM 758 O O . ILE A 1 101 ? 19.439 -10.767 5.043 1.00 95.94 101 ILE A O 1
ATOM 762 N N . GLU A 1 102 ? 20.773 -10.441 3.266 1.00 95.50 102 GLU A N 1
ATOM 763 C CA . GLU A 1 102 ? 22.042 -10.614 3.973 1.00 95.50 102 GLU A CA 1
ATOM 764 C C . GLU A 1 102 ? 22.304 -9.443 4.932 1.00 95.50 102 GLU A C 1
ATOM 766 O O . GLU A 1 102 ? 22.573 -9.638 6.125 1.00 95.50 102 GLU A O 1
ATOM 771 N N . GLN A 1 103 ? 22.171 -8.205 4.441 1.00 92.56 103 GLN A N 1
ATOM 772 C CA . GLN A 1 103 ? 22.416 -7.011 5.249 1.00 92.56 103 GLN A CA 1
ATOM 773 C C . GLN A 1 103 ? 21.347 -6.812 6.320 1.00 92.56 103 GLN A C 1
ATOM 775 O O . GLN A 1 103 ? 20.220 -6.420 6.029 1.00 92.56 103 GLN A O 1
ATOM 780 N N . GLU A 1 104 ? 21.749 -6.951 7.583 1.00 91.38 104 GLU A N 1
ATOM 781 C CA . GLU A 1 104 ? 20.872 -6.818 8.752 1.00 91.38 104 GLU A CA 1
ATOM 782 C C . GLU A 1 104 ? 20.043 -5.533 8.755 1.00 91.38 104 GLU A C 1
ATOM 784 O O . GLU A 1 104 ? 18.834 -5.587 8.936 1.00 91.38 104 GLU A O 1
ATOM 789 N N . ARG A 1 105 ? 20.654 -4.378 8.465 1.00 91.50 105 ARG A N 1
ATOM 790 C CA . ARG A 1 105 ? 19.916 -3.105 8.417 1.00 91.50 105 ARG A CA 1
ATOM 791 C C . ARG A 1 105 ? 18.808 -3.100 7.362 1.00 91.50 105 ARG A C 1
ATOM 793 O O . ARG A 1 105 ? 17.732 -2.577 7.620 1.00 91.50 105 ARG A O 1
ATOM 800 N N . LYS A 1 106 ? 19.068 -3.667 6.178 1.00 91.50 106 LYS A N 1
ATOM 801 C CA . LYS A 1 106 ? 18.061 -3.773 5.112 1.00 91.50 106 LYS A CA 1
ATOM 802 C C . LYS A 1 106 ? 17.002 -4.813 5.452 1.00 91.50 106 LYS A C 1
ATOM 804 O O . LYS A 1 106 ? 15.836 -4.590 5.165 1.00 91.50 106 LYS A O 1
ATOM 809 N N . ARG A 1 107 ? 17.406 -5.922 6.070 1.00 92.81 107 ARG A N 1
ATOM 810 C CA . ARG A 1 107 ? 16.504 -6.983 6.513 1.00 92.81 107 ARG A CA 1
ATOM 811 C C . ARG A 1 107 ? 15.522 -6.473 7.565 1.00 92.81 107 ARG A C 1
ATOM 813 O O . ARG A 1 107 ? 14.328 -6.670 7.403 1.00 92.81 107 ARG A O 1
ATOM 820 N N . ASN A 1 108 ? 16.011 -5.766 8.581 1.00 85.56 108 ASN A N 1
ATOM 821 C CA . ASN A 1 108 ? 15.162 -5.173 9.615 1.00 85.56 108 ASN A CA 1
ATOM 822 C C . ASN A 1 108 ? 14.210 -4.142 8.999 1.00 85.56 108 ASN A C 1
ATOM 824 O O . ASN A 1 108 ? 13.011 -4.225 9.212 1.00 85.56 108 ASN A O 1
ATOM 828 N N . SER A 1 109 ? 14.718 -3.268 8.122 1.00 90.88 109 SER A N 1
ATOM 829 C CA . SER A 1 109 ? 13.865 -2.324 7.390 1.00 90.88 109 SER A CA 1
ATOM 830 C C . SER A 1 109 ? 12.828 -3.022 6.494 1.00 90.88 109 SER A C 1
ATOM 832 O O . SER A 1 109 ? 11.733 -2.504 6.322 1.00 90.88 109 SER A O 1
ATOM 834 N N . CYS A 1 110 ? 13.141 -4.186 5.919 1.00 91.50 110 CYS A N 1
ATOM 835 C CA . CYS A 1 110 ? 12.190 -4.986 5.143 1.00 91.50 110 CYS A CA 1
ATOM 836 C C . CYS A 1 110 ? 11.028 -5.475 6.017 1.00 91.50 110 CYS A C 1
ATOM 838 O O . CYS A 1 110 ? 9.879 -5.289 5.626 1.00 91.50 110 CYS A O 1
ATOM 840 N N . TYR A 1 111 ? 11.321 -6.022 7.204 1.00 87.25 111 TYR A N 1
ATOM 841 C CA . TYR A 1 111 ? 10.298 -6.415 8.178 1.00 87.25 111 TYR A CA 1
ATOM 842 C C . TYR A 1 111 ? 9.449 -5.214 8.617 1.00 87.25 111 TYR A C 1
ATOM 844 O O . TYR A 1 111 ? 8.235 -5.239 8.445 1.00 87.25 111 TYR A O 1
ATOM 852 N N . GLU A 1 112 ? 10.091 -4.120 9.037 1.00 87.56 112 GLU A N 1
ATOM 853 C CA . GLU A 1 112 ? 9.411 -2.893 9.478 1.00 87.56 112 GLU A CA 1
ATOM 854 C C . GLU A 1 112 ? 8.477 -2.316 8.397 1.00 87.56 112 GLU A C 1
ATOM 856 O O . GLU A 1 112 ? 7.358 -1.900 8.682 1.00 87.56 112 GLU A O 1
ATOM 861 N N . ASN A 1 113 ? 8.909 -2.293 7.131 1.00 87.00 113 ASN A N 1
ATOM 862 C CA . ASN A 1 113 ? 8.100 -1.751 6.033 1.00 87.00 113 ASN A CA 1
ATOM 863 C C . ASN A 1 113 ? 6.871 -2.615 5.708 1.00 87.00 113 ASN A C 1
ATOM 865 O O . ASN A 1 113 ? 5.891 -2.094 5.175 1.00 87.00 113 ASN A O 1
ATOM 869 N N . LEU A 1 114 ? 6.926 -3.918 5.992 1.00 83.88 114 LEU A N 1
ATOM 870 C CA . LEU A 1 114 ? 5.796 -4.834 5.821 1.00 83.88 114 LEU A CA 1
ATOM 871 C C . LEU A 1 114 ? 4.831 -4.761 7.004 1.00 83.88 114 LEU A C 1
ATOM 873 O O . LEU A 1 114 ? 3.618 -4.765 6.801 1.00 83.88 114 LEU A O 1
ATOM 877 N N . GLU A 1 115 ? 5.364 -4.597 8.213 1.00 67.12 115 GLU A N 1
ATOM 878 C CA . GLU A 1 115 ? 4.600 -4.342 9.440 1.00 67.12 115 GLU A CA 1
ATOM 879 C C . GLU A 1 115 ? 3.910 -2.961 9.421 1.00 67.12 115 GLU A C 1
ATOM 881 O O . GLU A 1 115 ? 2.844 -2.776 10.002 1.00 67.12 115 GLU A O 1
ATOM 886 N N . ALA A 1 116 ? 4.459 -1.996 8.676 1.00 57.62 116 ALA A N 1
ATOM 887 C CA . ALA A 1 116 ? 3.855 -0.682 8.443 1.00 57.62 116 ALA A CA 1
ATOM 888 C C . ALA A 1 116 ? 2.769 -0.663 7.342 1.00 57.62 116 ALA A C 1
ATOM 890 O O . ALA A 1 116 ? 2.187 0.395 7.073 1.00 57.62 116 ALA A O 1
ATOM 891 N N . SER A 1 117 ? 2.486 -1.796 6.685 1.00 45.66 117 SER A N 1
ATOM 892 C CA . SER A 1 117 ? 1.344 -1.924 5.773 1.00 45.66 117 SER A CA 1
ATOM 893 C C . SER A 1 117 ? 0.041 -2.100 6.581 1.00 45.66 117 SER A C 1
ATOM 895 O O . SER A 1 117 ? 0.055 -2.708 7.651 1.00 45.66 117 SER A O 1
ATOM 897 N N . PRO A 1 118 ? -1.108 -1.563 6.123 1.00 48.75 118 PRO A N 1
ATOM 898 C CA . PRO A 1 118 ? -2.341 -1.477 6.920 1.00 48.75 118 PRO A CA 1
ATOM 899 C C . PRO A 1 118 ? -2.944 -2.825 7.360 1.00 48.75 118 PRO A C 1
ATOM 901 O O . PRO A 1 118 ? -3.905 -2.827 8.127 1.00 48.75 118 PRO A O 1
ATOM 904 N N . GLU A 1 119 ? -2.387 -3.954 6.921 1.00 46.84 119 GLU A N 1
ATOM 905 C CA . GLU A 1 119 ? -2.807 -5.304 7.313 1.00 46.84 119 GLU A CA 1
ATOM 906 C C . GLU A 1 119 ? -2.066 -5.836 8.557 1.00 46.84 119 GLU A C 1
ATOM 908 O O . GLU A 1 119 ? -2.548 -6.777 9.184 1.00 46.84 119 GLU A O 1
ATOM 913 N N . ALA A 1 120 ? -0.968 -5.199 8.988 1.00 42.53 120 ALA A N 1
ATOM 914 C CA . ALA A 1 120 ? -0.197 -5.585 10.177 1.00 42.53 120 ALA A CA 1
ATOM 915 C C . ALA A 1 120 ? -0.405 -4.670 11.406 1.00 42.53 120 ALA A C 1
ATOM 917 O O . ALA A 1 120 ? 0.158 -4.919 12.469 1.00 42.53 120 ALA A O 1
ATOM 918 N N . LEU A 1 121 ? -1.327 -3.698 11.346 1.00 41.78 121 LEU A N 1
ATOM 919 C CA . LEU A 1 121 ? -1.782 -2.928 12.522 1.00 41.78 121 LEU A CA 1
ATOM 920 C C . LEU A 1 121 ? -2.610 -3.756 13.536 1.00 41.78 121 LEU A C 1
ATOM 922 O O . LEU A 1 121 ? -3.283 -3.184 14.396 1.00 41.78 121 LEU A O 1
ATOM 926 N N . ALA A 1 122 ? -2.596 -5.089 13.441 1.00 42.69 122 ALA A N 1
ATOM 927 C CA . ALA A 1 122 ? -3.312 -5.972 14.353 1.00 42.69 122 ALA A CA 1
ATOM 928 C C . ALA A 1 122 ? -2.474 -6.473 15.540 1.00 42.69 122 ALA A C 1
ATOM 930 O O . ALA A 1 122 ? -3.081 -6.919 16.510 1.00 42.69 122 ALA A O 1
ATOM 931 N N . GLU A 1 123 ? -1.139 -6.383 15.537 1.00 46.47 123 GLU A N 1
ATOM 932 C CA . GLU A 1 123 ? -0.341 -6.919 16.652 1.00 46.47 123 GLU A CA 1
ATOM 933 C C . GLU A 1 123 ? 0.921 -6.097 16.951 1.00 46.47 123 GLU A C 1
ATOM 935 O O . GLU A 1 123 ? 2.026 -6.507 16.631 1.00 46.47 123 GLU A O 1
ATOM 940 N N . GLU A 1 124 ? 0.764 -4.984 17.674 1.00 39.09 124 GLU A N 1
ATOM 941 C CA . GLU A 1 124 ? 1.750 -4.597 18.694 1.00 39.09 124 GLU A CA 1
ATOM 942 C C . GLU A 1 124 ? 1.029 -4.151 19.978 1.00 39.09 124 GLU A C 1
ATOM 944 O O . GLU A 1 124 ? 0.586 -3.014 20.143 1.00 39.09 124 GLU A O 1
ATOM 949 N N . GLU A 1 125 ? 0.898 -5.103 20.900 1.00 38.84 125 GLU A N 1
ATOM 950 C CA . GLU A 1 125 ? 0.654 -4.900 22.330 1.00 38.84 125 GLU A CA 1
ATOM 951 C C . GLU A 1 125 ? 2.049 -4.946 22.994 1.00 38.84 125 GLU A C 1
ATOM 953 O O . GLU A 1 125 ? 2.823 -5.860 22.724 1.00 38.84 125 GLU A O 1
ATOM 958 N N . GLN A 1 126 ? 2.490 -3.958 23.780 1.00 37.81 126 GLN A N 1
ATOM 959 C CA . GLN A 1 126 ? 2.380 -3.999 25.244 1.00 37.81 126 GLN A CA 1
ATOM 960 C C . GLN A 1 126 ? 2.824 -2.666 25.884 1.00 37.81 126 GLN A C 1
ATOM 962 O O . GLN A 1 126 ? 4.009 -2.337 25.893 1.00 37.81 126 GLN A O 1
ATOM 967 N N . ALA A 1 127 ? 1.877 -1.966 26.512 1.00 34.31 127 ALA A N 1
ATOM 968 C CA . ALA A 1 127 ? 2.030 -1.357 27.838 1.00 34.31 127 ALA A CA 1
ATOM 969 C C . ALA A 1 127 ? 0.627 -1.026 28.388 1.00 34.31 127 ALA A C 1
ATOM 971 O O . ALA A 1 127 ? -0.016 -0.090 27.928 1.00 34.31 127 ALA A O 1
ATOM 972 N N . GLU A 1 128 ? 0.170 -1.885 29.301 1.00 41.88 128 GLU A N 1
ATOM 973 C CA . GLU A 1 128 ? -0.785 -1.679 30.405 1.00 41.88 128 GLU A CA 1
ATOM 974 C C . GLU A 1 128 ? -1.910 -0.631 30.258 1.00 41.88 128 GLU A C 1
ATOM 976 O O . GLU A 1 128 ? -1.669 0.566 30.344 1.00 41.88 128 GLU A O 1
ATOM 981 N N . GLU A 1 129 ? -3.160 -1.109 30.203 1.00 38.22 129 GLU A N 1
ATOM 982 C CA . GLU A 1 129 ? -4.230 -0.706 31.137 1.00 38.22 129 GLU A CA 1
ATOM 983 C C . GLU A 1 129 ? -5.380 -1.736 31.050 1.00 38.22 129 GLU A C 1
ATOM 985 O O . GLU A 1 129 ? -6.079 -1.857 30.042 1.00 38.22 129 GLU A O 1
ATOM 990 N N . GLU A 1 130 ? -5.527 -2.554 32.099 1.00 44.09 130 GLU A N 1
ATOM 991 C CA . GLU A 1 130 ? -6.716 -3.381 32.323 1.00 44.09 130 GLU A CA 1
ATOM 992 C C . GLU A 1 130 ? -7.899 -2.466 32.670 1.00 44.09 130 GLU A C 1
ATOM 994 O O . GLU A 1 130 ? -7.879 -1.787 33.695 1.00 44.09 130 GLU A O 1
ATOM 999 N N . GLY A 1 131 ? -8.954 -2.478 31.855 1.00 39.44 131 GLY A N 1
ATOM 1000 C CA . GLY A 1 131 ? -10.223 -1.837 32.198 1.00 39.44 131 GLY A CA 1
ATOM 1001 C C . GLY A 1 131 ? -11.074 -1.484 30.984 1.00 39.44 131 GLY A C 1
ATOM 1002 O O . GLY A 1 131 ? -10.587 -1.434 29.856 1.00 39.44 131 GLY A O 1
ATOM 1003 N N . ASP A 1 132 ? -12.355 -1.208 31.222 1.00 47.41 132 ASP A N 1
ATOM 1004 C CA . ASP A 1 132 ? -13.370 -0.780 30.244 1.00 47.41 132 ASP A CA 1
ATOM 1005 C C . ASP A 1 132 ? -12.994 0.479 29.417 1.00 47.41 132 ASP A C 1
ATOM 1007 O O . ASP A 1 132 ? -13.747 0.892 28.542 1.00 47.41 132 ASP A O 1
ATOM 1011 N N . GLU A 1 133 ? -11.810 1.062 29.626 1.00 59.78 133 GLU A N 1
ATOM 1012 C CA . GLU A 1 133 ? -11.260 2.218 28.906 1.00 59.78 133 GLU A CA 1
ATOM 1013 C C . GLU A 1 133 ? -10.594 1.863 27.555 1.00 59.78 133 GLU A C 1
ATOM 1015 O O . GLU A 1 133 ? -10.169 2.757 26.822 1.00 59.78 133 GLU A O 1
ATOM 1020 N N . LYS A 1 134 ? -10.501 0.576 27.175 1.00 75.19 134 LYS A N 1
ATOM 1021 C CA . LYS A 1 134 ? -9.896 0.149 25.888 1.00 75.19 134 LYS A CA 1
ATOM 1022 C C . LYS A 1 134 ? -10.828 0.334 24.680 1.00 75.19 134 LYS A C 1
ATOM 1024 O O . LYS A 1 134 ? -10.346 0.561 23.566 1.00 75.19 134 LYS A O 1
ATOM 1029 N N . TYR A 1 135 ? -12.142 0.243 24.887 1.00 86.19 135 TYR A N 1
ATOM 1030 C CA . TYR A 1 135 ? -13.168 0.247 23.837 1.00 86.19 135 TYR A CA 1
ATOM 1031 C C . TYR A 1 135 ? -14.376 1.096 24.253 1.00 86.19 135 TYR A C 1
ATOM 1033 O O . TYR A 1 135 ? -14.605 1.310 25.434 1.00 86.19 135 TYR A O 1
ATOM 1041 N N . GLY A 1 136 ? -15.167 1.570 23.293 1.00 90.25 136 GLY A N 1
ATOM 1042 C CA . GLY A 1 136 ? -16.237 2.543 23.522 1.00 90.25 136 GLY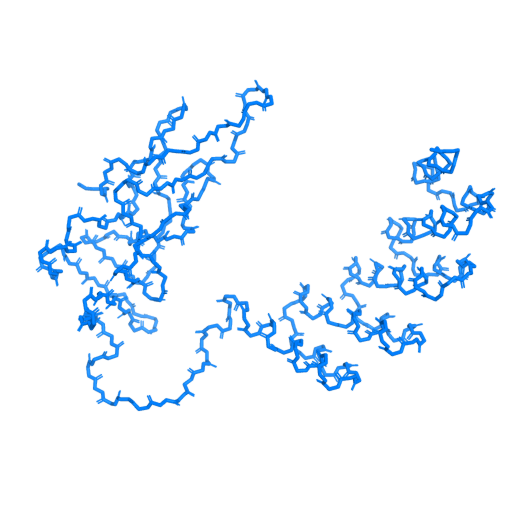 A CA 1
ATOM 1043 C C . GLY A 1 136 ? -15.834 3.951 23.086 1.00 90.25 136 GLY A C 1
ATOM 1044 O O . GLY A 1 136 ? -15.006 4.110 22.187 1.00 90.25 136 GLY A O 1
ATOM 1045 N N . ILE A 1 137 ? -16.450 4.966 23.693 1.00 92.38 137 ILE A N 1
ATOM 1046 C CA . ILE A 1 137 ? -16.149 6.384 23.459 1.00 92.38 137 ILE A CA 1
ATOM 1047 C C . ILE A 1 137 ? -15.194 6.844 24.560 1.00 92.38 137 ILE A C 1
ATOM 1049 O O . ILE A 1 137 ? -15.556 6.857 25.732 1.00 92.38 137 ILE A O 1
ATOM 1053 N N . ILE A 1 138 ? -13.972 7.205 24.179 1.00 91.69 138 ILE A N 1
ATOM 1054 C CA . ILE A 1 138 ? -12.894 7.557 25.105 1.00 91.69 138 ILE A CA 1
ATOM 1055 C C . ILE A 1 138 ? -12.493 9.009 24.851 1.00 91.69 138 ILE A C 1
ATOM 1057 O O . ILE A 1 138 ? -11.986 9.339 23.777 1.00 91.69 138 ILE A O 1
ATOM 1061 N N . GLU A 1 139 ? -12.691 9.875 25.842 1.00 91.25 139 GLU A N 1
ATOM 1062 C CA . GLU A 1 139 ? -12.245 11.270 25.803 1.00 91.25 139 GLU A CA 1
ATOM 1063 C C . GLU A 1 139 ? -10.899 11.424 26.512 1.00 91.25 139 GLU A C 1
ATOM 1065 O O . GLU A 1 139 ? -10.783 11.189 27.713 1.00 91.25 139 GLU A O 1
ATOM 1070 N N . LYS A 1 140 ? -9.863 11.837 25.775 1.00 86.12 140 LYS A N 1
ATOM 1071 C CA . LYS A 1 140 ? -8.515 12.042 26.321 1.00 86.12 140 LYS A CA 1
ATOM 1072 C C . LYS A 1 140 ? -7.808 13.179 25.595 1.00 86.12 140 LYS A C 1
ATOM 1074 O O . LYS A 1 140 ? -7.808 13.229 24.368 1.00 86.12 140 LYS A O 1
ATOM 1079 N N . ASP A 1 141 ? -7.218 14.103 26.353 1.00 87.44 141 ASP A N 1
ATOM 1080 C CA . ASP A 1 141 ? -6.445 15.244 25.835 1.00 87.44 141 ASP A CA 1
ATOM 1081 C C . ASP A 1 141 ? -7.200 16.108 24.800 1.00 87.44 141 ASP A C 1
ATOM 1083 O O . ASP A 1 141 ? -6.632 16.583 23.816 1.00 87.44 141 ASP A O 1
ATOM 1087 N N . GLY A 1 142 ? -8.510 16.301 25.004 1.00 86.25 142 GLY A N 1
ATOM 1088 C CA . GLY A 1 142 ? -9.365 17.072 24.090 1.00 86.25 142 GLY A CA 1
ATOM 1089 C C . GLY A 1 142 ? -9.658 16.371 22.758 1.00 86.25 142 GLY A C 1
ATOM 1090 O O . GLY A 1 142 ? -10.062 17.029 21.796 1.00 86.25 142 GLY A O 1
ATOM 1091 N N . LYS A 1 143 ? -9.437 15.054 22.698 1.00 89.06 143 LYS A N 1
ATOM 1092 C CA . LYS A 1 143 ? -9.736 14.178 21.565 1.00 89.06 143 LYS A CA 1
ATOM 1093 C C . LYS A 1 143 ? -10.727 13.096 21.975 1.00 89.06 143 LYS A C 1
ATOM 1095 O O . LYS A 1 143 ? -10.768 12.696 23.136 1.00 89.06 143 LYS A O 1
ATOM 1100 N N . VAL A 1 144 ? -11.481 12.606 20.999 1.00 92.38 144 VAL A N 1
ATOM 1101 C CA . VAL A 1 144 ? -12.416 11.487 21.129 1.00 92.38 144 VAL A CA 1
ATOM 1102 C C . VAL A 1 144 ? -11.879 10.316 20.318 1.00 92.38 144 VAL A C 1
ATOM 1104 O O . VAL A 1 144 ? -11.619 10.441 19.120 1.00 92.38 144 VAL A O 1
ATOM 1107 N N . TYR A 1 145 ? -11.750 9.166 20.967 1.00 92.38 145 TYR A N 1
ATOM 1108 C CA . TYR A 1 145 ? -11.423 7.899 20.331 1.00 92.38 145 TYR A CA 1
ATOM 1109 C C . TYR A 1 145 ? -12.629 6.978 20.445 1.00 92.38 145 TYR A C 1
ATOM 1111 O O . TYR A 1 145 ? -13.065 6.659 21.547 1.00 92.38 145 TYR A O 1
ATOM 1119 N N . ILE A 1 146 ? -13.160 6.550 19.307 1.00 93.44 146 ILE A N 1
ATOM 1120 C CA . ILE A 1 146 ? -14.270 5.605 19.227 1.00 93.44 146 ILE A CA 1
ATOM 1121 C C . ILE A 1 146 ? -13.682 4.276 18.777 1.00 93.44 146 ILE A C 1
ATOM 1123 O O . ILE A 1 146 ? -13.204 4.152 17.647 1.00 93.44 146 ILE A O 1
ATOM 1127 N N . LYS A 1 147 ? -13.646 3.306 19.690 1.00 93.25 147 LYS A N 1
ATOM 1128 C CA . LYS A 1 147 ? -12.959 2.027 19.484 1.00 93.25 147 LYS A CA 1
ATOM 1129 C C . LYS A 1 147 ? -13.932 0.868 19.650 1.00 93.25 147 LYS A C 1
ATOM 1131 O O . LYS A 1 147 ? -14.441 0.645 20.745 1.00 93.25 147 LYS A O 1
ATOM 1136 N N . SER A 1 148 ? -14.170 0.107 18.588 1.00 88.81 148 SER A N 1
ATOM 1137 C CA . SER A 1 148 ? -14.915 -1.155 18.664 1.00 88.81 148 SER A CA 1
ATOM 1138 C C . SER A 1 148 ? -14.008 -2.290 19.136 1.00 88.81 148 SER A C 1
ATOM 1140 O O . SER A 1 148 ? -12.826 -2.326 18.785 1.00 88.81 148 SER A O 1
ATOM 1142 N N . LYS A 1 149 ? -14.557 -3.254 19.881 1.00 85.44 149 LYS A N 1
ATOM 1143 C CA . LYS A 1 149 ? -13.850 -4.512 20.154 1.00 85.44 149 LYS A CA 1
ATOM 1144 C C . LYS A 1 149 ? -13.616 -5.281 18.843 1.00 85.44 149 LYS A C 1
ATOM 1146 O O . LYS A 1 149 ? -14.464 -5.212 17.951 1.00 85.44 149 LYS A O 1
ATOM 1151 N N . PRO A 1 150 ? -12.505 -6.025 18.700 1.00 78.25 150 PRO A N 1
ATOM 1152 C CA . PRO A 1 150 ? -12.277 -6.865 17.530 1.00 78.25 150 PRO A CA 1
ATOM 1153 C C . PRO A 1 150 ? -13.442 -7.837 17.304 1.00 78.25 150 PRO A C 1
ATOM 1155 O O . PRO A 1 150 ? -13.803 -8.595 18.200 1.00 78.25 150 PRO A O 1
ATOM 1158 N N . GLY A 1 151 ? -14.035 -7.803 16.109 1.00 79.88 151 GLY A N 1
ATOM 1159 C CA . GLY A 1 151 ? -15.166 -8.662 15.741 1.00 79.88 151 GLY A CA 1
ATOM 1160 C C . GLY A 1 151 ? -16.529 -8.244 16.309 1.00 79.88 151 GLY A C 1
ATOM 1161 O O . GLY A 1 151 ? -17.510 -8.944 16.066 1.00 79.88 151 GLY A O 1
ATOM 1162 N N . GLU A 1 152 ? -16.621 -7.121 17.026 1.00 85.88 152 GLU A N 1
ATOM 1163 C CA . GLU A 1 152 ? -17.885 -6.580 17.533 1.00 85.88 152 GLU A CA 1
ATOM 1164 C C . GLU A 1 152 ? -18.239 -5.255 16.854 1.00 85.88 152 GLU A C 1
ATOM 1166 O O . GLU A 1 152 ? -17.372 -4.441 16.542 1.00 85.88 152 GLU A O 1
ATOM 1171 N N . VAL A 1 153 ? -19.541 -5.013 16.686 1.00 91.56 153 VAL A N 1
ATOM 1172 C CA . VAL A 1 153 ? -20.059 -3.740 16.179 1.00 91.56 153 VAL A CA 1
ATOM 1173 C C . VAL A 1 153 ? -20.424 -2.836 17.354 1.00 91.56 153 VAL A C 1
ATOM 1175 O O . VAL A 1 153 ? -21.337 -3.135 18.123 1.00 91.56 153 VAL A O 1
ATOM 1178 N N . LEU A 1 154 ? -19.747 -1.697 17.464 1.00 93.50 154 LEU A N 1
ATOM 1179 C CA . LEU A 1 154 ? -20.077 -0.621 18.387 1.00 93.50 154 LEU A CA 1
ATOM 1180 C C . LEU A 1 154 ? -21.101 0.314 17.733 1.00 93.50 154 LEU A C 1
ATOM 1182 O O . LEU A 1 154 ? -20.787 1.043 16.794 1.00 93.50 154 LEU A O 1
ATOM 1186 N N . SER A 1 155 ? -22.333 0.297 18.236 1.00 94.06 155 SER A N 1
ATOM 1187 C CA . SER A 1 155 ? -23.392 1.213 17.799 1.00 94.06 155 SER A CA 1
ATOM 1188 C C . SER A 1 155 ? -23.538 2.361 18.788 1.00 94.06 155 SER A C 1
ATOM 1190 O O . SER A 1 155 ? -23.782 2.126 19.969 1.00 94.06 155 SER A O 1
ATOM 1192 N N . ILE A 1 156 ? -23.413 3.587 18.292 1.00 93.06 156 ILE A N 1
ATOM 1193 C CA . ILE A 1 156 ? -23.544 4.827 19.057 1.00 93.06 156 ILE A CA 1
ATOM 1194 C C . ILE A 1 156 ? -24.564 5.753 18.397 1.00 93.06 156 ILE A C 1
ATOM 1196 O O . ILE A 1 156 ? -24.907 5.623 17.219 1.00 93.06 156 ILE A O 1
ATOM 1200 N N . SER A 1 157 ? -25.039 6.719 19.162 1.00 90.38 157 SER A N 1
ATOM 1201 C CA . SER A 1 157 ? -25.929 7.784 18.730 1.00 90.38 157 SER A CA 1
ATOM 1202 C C . SER A 1 157 ? -25.258 9.145 18.887 1.00 90.38 157 SER A C 1
ATOM 1204 O O . SER A 1 157 ? -24.294 9.303 19.634 1.00 90.38 157 SER A O 1
ATOM 1206 N N . SER A 1 158 ? -25.783 10.167 18.209 1.00 86.12 158 SER A N 1
ATOM 1207 C CA . SER A 1 158 ? -25.256 11.533 18.354 1.00 86.12 158 SER A CA 1
ATOM 1208 C C . SER A 1 158 ? -25.326 12.060 19.796 1.00 86.12 158 SER A C 1
ATOM 1210 O O . SER A 1 158 ? -24.546 12.941 20.142 1.00 86.12 158 SER A O 1
ATOM 1212 N N . SER A 1 159 ? -26.220 11.528 20.638 1.00 88.25 159 SER A N 1
ATOM 1213 C CA . SER A 1 159 ? -26.308 11.873 22.065 1.00 88.25 159 SER A CA 1
ATOM 1214 C C . SER A 1 159 ? -25.237 11.226 22.941 1.00 88.25 159 SER A C 1
ATOM 1216 O O . SER A 1 159 ? -25.041 11.683 24.061 1.00 88.25 159 SER A O 1
ATOM 1218 N N . ASP A 1 160 ? -24.554 10.189 22.453 1.00 90.44 160 ASP A N 1
ATOM 1219 C CA . ASP A 1 160 ? -23.471 9.534 23.198 1.00 90.44 160 ASP A CA 1
ATOM 1220 C C . ASP A 1 160 ? -22.140 10.291 23.059 1.00 90.44 160 ASP A C 1
ATOM 1222 O O . ASP A 1 160 ? -21.178 10.011 23.770 1.00 90.44 160 ASP A O 1
ATOM 1226 N N . LEU A 1 161 ? -22.073 11.245 22.126 1.00 89.19 161 LEU A N 1
ATOM 1227 C CA . LEU A 1 161 ? -20.888 12.046 21.848 1.00 89.19 161 LEU A CA 1
ATOM 1228 C C . LEU A 1 161 ? -20.916 13.358 22.634 1.00 89.19 161 LEU A C 1
ATOM 1230 O O . LEU A 1 161 ? -21.988 13.946 22.803 1.00 89.19 161 LEU A O 1
ATOM 1234 N N . PRO A 1 162 ? -19.746 13.892 23.022 1.00 87.06 162 PRO A N 1
ATOM 1235 C CA . PRO A 1 162 ? -19.684 15.223 23.600 1.00 87.06 162 PRO A CA 1
ATOM 1236 C C . PRO A 1 162 ? -20.218 16.274 22.618 1.00 87.06 162 PRO A C 1
ATOM 1238 O O . PRO A 1 162 ? -20.065 16.151 21.398 1.00 87.06 162 PRO A O 1
ATOM 1241 N N . ASP A 1 163 ? -20.811 17.343 23.156 1.00 84.06 163 ASP A N 1
ATOM 1242 C CA . ASP A 1 163 ? -21.531 18.371 22.385 1.00 84.06 163 ASP A CA 1
ATOM 1243 C C . ASP A 1 163 ? -20.711 18.971 21.236 1.00 84.06 163 ASP A C 1
ATOM 1245 O O . ASP A 1 163 ? -21.246 19.344 20.195 1.00 84.06 163 ASP A O 1
ATOM 1249 N N . TRP A 1 164 ? -19.393 19.066 21.406 1.00 83.38 164 TRP A N 1
ATOM 1250 C CA . TRP A 1 164 ? -18.502 19.611 20.385 1.00 83.38 164 TRP A CA 1
ATOM 1251 C C . TRP A 1 164 ? -18.214 18.626 19.237 1.00 83.38 164 TRP A C 1
ATOM 1253 O O . TRP A 1 164 ? -17.800 19.061 18.162 1.00 83.38 164 TRP A O 1
ATOM 1263 N N . ALA A 1 165 ? -18.418 17.322 19.449 1.00 79.69 165 ALA A N 1
ATOM 1264 C CA . ALA A 1 165 ? -18.127 16.251 18.494 1.00 79.69 165 ALA A CA 1
ATOM 1265 C C . ALA A 1 165 ? -19.366 15.789 17.705 1.00 79.69 165 ALA A C 1
ATOM 1267 O O . ALA A 1 165 ? -19.237 15.327 16.569 1.00 79.69 165 ALA A O 1
ATOM 1268 N N . ASN A 1 166 ? -20.567 15.928 18.278 1.00 67.94 166 ASN A N 1
ATOM 1269 C CA . ASN A 1 166 ? -21.794 15.332 17.737 1.00 67.94 166 ASN A CA 1
ATOM 1270 C C . ASN A 1 166 ? -22.245 15.879 16.365 1.00 67.94 166 ASN A C 1
ATOM 1272 O O . ASN A 1 166 ? -22.919 15.171 15.618 1.00 67.94 166 ASN A O 1
ATOM 1276 N N . ALA A 1 167 ? -21.859 17.108 16.011 1.00 62.22 167 ALA A N 1
ATOM 1277 C CA . ALA A 1 167 ? -22.360 17.796 14.821 1.00 62.22 167 ALA A CA 1
ATOM 1278 C C . ALA A 1 167 ? -21.495 17.580 13.572 1.00 62.22 167 ALA A C 1
ATOM 1280 O O . ALA A 1 167 ? -21.878 18.005 12.483 1.00 62.22 167 ALA A O 1
ATOM 1281 N N . GLN A 1 168 ? -20.324 16.955 13.712 1.00 71.88 168 GLN A N 1
ATOM 1282 C CA . GLN A 1 168 ? -19.313 16.993 12.658 1.00 71.88 168 GLN A CA 1
ATOM 1283 C C . GLN A 1 168 ? -19.149 15.674 11.919 1.00 71.88 168 GLN A C 1
ATOM 1285 O O . GLN A 1 168 ? -18.824 15.727 10.742 1.00 71.88 168 GLN A O 1
ATOM 1290 N N . MET A 1 169 ? -19.382 14.524 12.557 1.00 88.75 169 MET A N 1
ATOM 1291 C CA . MET A 1 169 ? -19.090 13.228 11.939 1.00 88.75 169 MET A CA 1
ATOM 1292 C C . MET A 1 169 ? -20.039 12.902 10.786 1.00 88.75 169 MET A C 1
ATOM 1294 O O . MET A 1 169 ? -21.248 13.131 10.856 1.00 88.75 169 MET A O 1
ATOM 1298 N N . VAL A 1 170 ? -19.464 12.327 9.739 1.00 93.69 170 VAL A N 1
ATOM 1299 C CA . VAL A 1 170 ? -20.164 11.908 8.529 1.00 93.69 170 VAL A CA 1
ATOM 1300 C C . VAL A 1 170 ? -20.360 10.394 8.550 1.00 93.69 170 VAL A C 1
ATOM 1302 O O . VAL A 1 170 ? -19.462 9.663 8.963 1.00 93.69 170 VAL A O 1
ATOM 1305 N N . VAL A 1 171 ? -21.507 9.912 8.076 1.00 95.25 171 VAL A N 1
ATOM 1306 C CA . VAL A 1 171 ? -21.764 8.480 7.861 1.00 95.25 171 VAL A CA 1
ATOM 1307 C C . VAL A 1 171 ? -21.957 8.153 6.380 1.00 95.25 171 VAL A C 1
ATOM 1309 O O . VAL A 1 171 ? -22.120 9.038 5.534 1.00 95.25 171 VAL A O 1
ATOM 1312 N N . VAL A 1 172 ? -21.948 6.860 6.055 1.00 96.00 172 VAL A N 1
ATOM 1313 C CA . VAL A 1 172 ? -22.296 6.356 4.718 1.00 96.00 172 VAL A CA 1
ATOM 1314 C C . VAL A 1 172 ? -23.649 6.909 4.263 1.00 96.00 172 VAL A C 1
ATOM 1316 O O . VAL A 1 172 ? -24.613 6.942 5.024 1.00 96.00 172 VAL A O 1
ATOM 1319 N N . GLY A 1 173 ? -23.717 7.333 2.999 1.00 93.56 173 GLY A N 1
ATOM 1320 C CA . GLY A 1 173 ? -24.885 7.989 2.404 1.00 93.56 173 GLY A CA 1
ATOM 1321 C C . GLY A 1 173 ? -24.811 9.518 2.390 1.00 93.56 173 GLY A C 1
ATOM 1322 O O . GLY A 1 173 ? -25.545 10.151 1.629 1.00 93.56 173 GLY A O 1
ATOM 1323 N N . ALA A 1 174 ? -23.888 10.121 3.143 1.00 94.50 174 ALA A N 1
ATOM 1324 C CA . ALA A 1 174 ? -23.672 11.561 3.111 1.00 94.50 174 ALA A CA 1
ATOM 1325 C C . ALA A 1 174 ? -23.293 12.078 1.723 1.00 94.50 174 ALA A C 1
ATOM 1327 O O . ALA A 1 174 ? -22.553 11.431 0.983 1.00 94.50 174 ALA A O 1
ATOM 1328 N N . SER A 1 175 ? -23.790 13.260 1.362 1.00 93.25 175 SER A N 1
ATOM 1329 C CA . SER A 1 175 ? -23.575 13.831 0.030 1.00 93.25 175 SER A CA 1
ATOM 1330 C C . SER A 1 175 ? -22.276 14.630 -0.038 1.00 93.25 175 SER A C 1
ATOM 1332 O O . SER A 1 175 ? -22.047 15.523 0.778 1.00 93.25 175 SER A O 1
ATOM 1334 N N . ALA A 1 176 ? -21.467 14.385 -1.062 1.00 90.69 176 ALA A N 1
ATOM 1335 C CA . ALA A 1 176 ? -20.296 15.176 -1.413 1.00 90.69 176 ALA A CA 1
ATOM 1336 C C . ALA A 1 176 ? -20.590 16.038 -2.645 1.00 90.69 176 ALA A C 1
ATOM 1338 O O . ALA A 1 176 ? -21.131 15.565 -3.652 1.00 90.69 176 ALA A O 1
ATOM 1339 N N . VAL A 1 177 ? -20.229 17.319 -2.565 1.00 88.00 177 VAL A N 1
ATOM 1340 C CA . VAL A 1 177 ? -20.377 18.240 -3.695 1.00 88.00 177 VAL A CA 1
ATOM 1341 C C . VAL A 1 177 ? -19.399 17.827 -4.786 1.00 88.00 177 VAL A C 1
ATOM 1343 O O . VAL A 1 177 ? -18.248 17.506 -4.515 1.00 88.00 177 VAL A O 1
ATOM 1346 N N . CYS A 1 178 ? -19.850 17.827 -6.032 1.00 80.81 178 CYS A N 1
ATOM 1347 C CA . CYS A 1 178 ? -19.017 17.558 -7.195 1.00 80.81 178 CYS A CA 1
ATOM 1348 C C . CYS A 1 178 ? -19.309 18.605 -8.271 1.00 80.81 178 CYS A C 1
ATOM 1350 O O . CYS A 1 178 ? -20.359 19.245 -8.267 1.00 80.81 178 CYS A O 1
ATOM 1352 N N . VAL A 1 179 ? -18.376 18.769 -9.210 1.00 79.19 179 VAL A N 1
ATOM 1353 C CA . VAL A 1 179 ? -18.607 19.570 -10.427 1.00 79.19 179 VAL A CA 1
ATOM 1354 C C . VAL A 1 179 ? -19.665 18.896 -11.324 1.00 79.19 179 VAL A C 1
ATOM 1356 O O . VAL A 1 179 ? -20.382 19.573 -12.057 1.00 79.19 179 VAL A O 1
ATOM 1359 N N . GLY A 1 180 ? -19.778 17.565 -11.240 1.00 74.19 180 GLY A N 1
ATOM 1360 C CA . GLY A 1 180 ? -20.860 16.765 -11.823 1.00 74.19 180 GLY A CA 1
ATOM 1361 C C . GLY A 1 180 ? -22.020 16.513 -10.844 1.00 74.19 180 GLY A C 1
ATOM 1362 O O . GLY A 1 180 ? -22.144 17.220 -9.843 1.00 74.19 180 GLY A O 1
ATOM 1363 N N . PRO A 1 181 ? -22.873 15.500 -11.101 1.00 81.69 181 PRO A N 1
ATOM 1364 C CA . PRO A 1 181 ? -23.904 15.083 -10.153 1.00 81.69 181 PRO A CA 1
ATOM 1365 C C . PRO A 1 181 ? -23.317 14.873 -8.746 1.00 81.69 181 PRO A C 1
ATOM 1367 O O . PRO A 1 181 ? -22.190 14.373 -8.650 1.00 81.69 181 PRO A O 1
ATOM 1370 N N . PRO A 1 182 ? -24.041 15.241 -7.670 1.00 83.56 182 PRO A N 1
ATOM 1371 C CA . PRO A 1 182 ? -23.576 15.003 -6.309 1.00 83.56 182 PRO A CA 1
ATOM 1372 C C . PRO A 1 182 ? -23.188 13.539 -6.113 1.00 83.56 182 PRO A C 1
ATOM 1374 O O . PRO A 1 182 ? -23.917 12.640 -6.534 1.00 83.56 182 PRO A O 1
ATOM 1377 N N . SER A 1 183 ? -22.040 13.316 -5.482 1.00 88.19 183 SER A N 1
ATOM 1378 C CA . SER A 1 183 ? -21.609 11.982 -5.071 1.00 88.19 183 SER A CA 1
ATOM 1379 C C . SER A 1 183 ? -22.132 11.699 -3.668 1.00 88.19 183 SER A C 1
ATOM 1381 O O . SER A 1 183 ? -22.513 12.613 -2.936 1.00 88.19 183 SER A O 1
ATOM 1383 N N . THR A 1 184 ? -22.105 10.440 -3.257 1.00 93.69 184 THR A N 1
ATOM 1384 C CA . THR A 1 184 ? -22.346 10.045 -1.865 1.00 93.69 184 THR A CA 1
ATOM 1385 C C . THR A 1 184 ? -21.141 9.313 -1.307 1.00 93.69 184 THR A C 1
ATOM 1387 O O . THR A 1 184 ? -20.366 8.744 -2.073 1.00 93.69 184 THR A O 1
ATOM 1390 N N . ILE A 1 185 ? -20.980 9.308 0.012 1.00 96.00 185 ILE A N 1
ATOM 1391 C CA . ILE A 1 185 ? -20.035 8.417 0.684 1.00 96.00 185 ILE A CA 1
ATOM 1392 C C . ILE A 1 185 ? -20.572 6.988 0.592 1.00 96.00 185 ILE A C 1
ATOM 1394 O O . ILE A 1 185 ? -21.736 6.747 0.925 1.00 96.00 185 ILE A O 1
ATOM 1398 N N . SER A 1 186 ? -19.751 6.064 0.096 1.00 95.75 186 SER A N 1
ATOM 1399 C CA . SER A 1 186 ? -20.134 4.673 -0.175 1.00 95.75 186 SER A CA 1
ATOM 1400 C C . SER A 1 186 ? -19.499 3.660 0.773 1.00 95.75 186 SER A C 1
ATOM 1402 O O . SER A 1 186 ? -20.018 2.549 0.864 1.00 95.75 186 SER A O 1
ATOM 1404 N N . SER A 1 187 ? -18.438 4.024 1.498 1.00 95.81 187 SER A N 1
ATOM 1405 C CA . SER A 1 187 ? -17.840 3.177 2.538 1.00 95.81 187 SER A CA 1
ATOM 1406 C C . SER A 1 187 ? -17.641 3.925 3.858 1.00 95.81 187 SER A C 1
ATOM 1408 O O . SER A 1 187 ? -17.688 5.152 3.922 1.00 95.81 187 SER A O 1
ATOM 1410 N N . GLY A 1 188 ? -17.467 3.153 4.925 1.00 93.75 188 GLY A N 1
ATOM 1411 C CA . GLY A 1 188 ? -17.227 3.620 6.284 1.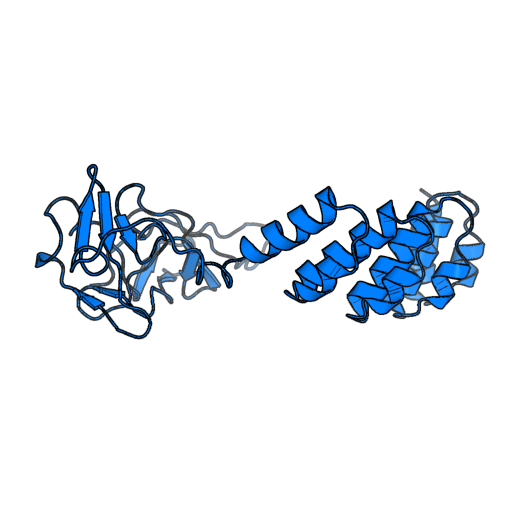00 93.75 188 GLY A CA 1
ATOM 1412 C C . GLY A 1 188 ? -16.634 2.492 7.124 1.00 93.75 188 GLY A C 1
ATOM 1413 O O . GLY A 1 188 ? -16.395 1.390 6.623 1.00 93.75 188 GLY A O 1
ATOM 1414 N N . ASP A 1 189 ? -16.428 2.741 8.412 1.00 95.50 189 ASP A N 1
ATOM 1415 C CA . ASP A 1 189 ? -15.987 1.724 9.363 1.00 95.50 189 ASP A CA 1
ATOM 1416 C C . ASP A 1 189 ? -17.024 0.597 9.493 1.00 95.50 189 ASP A C 1
ATOM 1418 O O . ASP A 1 189 ? -18.194 0.839 9.787 1.00 95.50 189 ASP A O 1
ATOM 1422 N N . SER A 1 190 ? -16.599 -0.649 9.295 1.00 91.50 190 SER A N 1
ATOM 1423 C CA . SER A 1 190 ? -17.484 -1.817 9.357 1.00 91.50 190 SER A CA 1
ATOM 1424 C C . SER A 1 190 ? -17.955 -2.164 10.771 1.00 91.50 190 SER A C 1
ATOM 1426 O O . SER A 1 190 ? -18.932 -2.898 10.916 1.00 91.50 190 SER A O 1
ATOM 1428 N N . ASN A 1 191 ? -17.286 -1.645 11.802 1.00 92.62 191 ASN A N 1
ATOM 1429 C CA . ASN A 1 191 ? -17.497 -2.009 13.199 1.00 92.62 191 ASN A CA 1
ATOM 1430 C C . ASN A 1 191 ? -17.944 -0.828 14.073 1.00 92.62 191 ASN A C 1
ATOM 1432 O O . ASN A 1 191 ? -18.247 -1.037 15.245 1.00 92.62 191 ASN A O 1
ATOM 1436 N N . VAL A 1 192 ? -18.026 0.397 13.548 1.00 94.75 192 VAL A N 1
ATOM 1437 C CA . VAL A 1 192 ? -18.536 1.566 14.282 1.00 94.75 192 VAL A CA 1
ATOM 1438 C C . VAL A 1 192 ? -19.689 2.207 13.519 1.00 94.75 192 VAL A C 1
ATOM 1440 O O . VAL A 1 192 ? -19.508 2.768 12.437 1.00 94.75 192 VAL A O 1
ATOM 1443 N N . LEU A 1 193 ? -20.882 2.154 14.116 1.00 94.81 193 LEU A N 1
ATOM 1444 C CA . LEU A 1 193 ? -22.105 2.723 13.554 1.00 94.81 193 LEU A CA 1
ATOM 1445 C C . LEU A 1 193 ? -22.531 3.960 14.345 1.00 94.81 193 LEU A C 1
ATOM 1447 O O . LEU A 1 193 ? -22.730 3.873 15.554 1.00 94.81 193 LEU A O 1
ATOM 1451 N N . LEU A 1 194 ? -22.757 5.083 13.663 1.00 93.81 194 LEU A N 1
ATOM 1452 C CA . LEU A 1 194 ? -23.423 6.258 14.222 1.00 93.81 194 LEU A CA 1
ATOM 1453 C C . LEU A 1 194 ? -24.857 6.311 13.701 1.00 93.81 194 LEU A C 1
ATOM 1455 O O . LEU A 1 194 ? -25.088 6.330 12.494 1.00 93.81 194 LEU A O 1
ATOM 1459 N N . ASN A 1 195 ? -25.827 6.323 14.616 1.00 91.56 195 ASN A N 1
ATOM 1460 C CA . ASN A 1 195 ? -27.256 6.280 14.292 1.00 91.56 195 ASN A CA 1
ATOM 1461 C C . ASN A 1 195 ? -27.615 5.107 13.351 1.00 91.56 195 ASN A C 1
ATOM 1463 O O . ASN A 1 195 ? -28.499 5.214 12.505 1.00 91.56 195 ASN A O 1
ATOM 1467 N N . GLY A 1 196 ? -26.912 3.978 13.500 1.00 92.50 196 GLY A N 1
ATOM 1468 C CA . GLY A 1 196 ? -27.113 2.763 12.704 1.00 92.50 196 GLY A CA 1
ATOM 1469 C C . GLY A 1 196 ? -26.408 2.741 11.345 1.00 92.50 196 GLY A C 1
ATOM 1470 O O . GLY A 1 196 ? -26.540 1.751 10.629 1.00 92.50 196 GLY A O 1
ATOM 1471 N N . LEU A 1 197 ? -25.648 3.782 10.990 1.00 95.31 197 LEU A N 1
ATOM 1472 C CA . LEU A 1 197 ? -24.911 3.863 9.729 1.00 95.31 197 LEU A CA 1
ATOM 1473 C C . LEU A 1 197 ? -23.391 3.849 9.965 1.00 95.31 197 LEU A C 1
ATOM 1475 O O . LEU A 1 197 ? -22.929 4.485 10.914 1.00 95.31 197 LEU A O 1
ATOM 1479 N N . PRO A 1 198 ? -22.602 3.165 9.114 1.00 96.56 198 PRO A N 1
ATOM 1480 C CA . PRO A 1 198 ? -21.143 3.155 9.216 1.00 96.56 198 PRO A CA 1
ATOM 1481 C C . PRO A 1 198 ? -20.551 4.565 9.213 1.00 96.56 198 PRO A C 1
ATOM 1483 O O . PRO A 1 198 ? -20.876 5.373 8.338 1.00 96.56 198 PRO A O 1
ATOM 1486 N N . VAL A 1 199 ? -19.676 4.860 10.177 1.00 95.69 199 VAL A N 1
ATOM 1487 C CA . VAL A 1 199 ? -18.998 6.163 10.260 1.00 95.69 199 VAL A CA 1
ATOM 1488 C C . VAL A 1 199 ? -17.928 6.259 9.179 1.00 95.69 199 VAL A C 1
ATOM 1490 O O . VAL A 1 199 ? -17.066 5.392 9.078 1.00 95.69 199 VAL A O 1
ATOM 1493 N N . ALA A 1 200 ? -17.964 7.324 8.384 1.00 96.75 200 ALA A N 1
ATOM 1494 C CA . ALA A 1 200 ? -16.975 7.589 7.351 1.00 96.75 200 ALA A CA 1
ATOM 1495 C C . ALA A 1 200 ? -15.682 8.155 7.954 1.00 96.75 200 ALA A C 1
ATOM 1497 O O . ALA A 1 200 ? -15.694 8.907 8.933 1.00 96.75 200 ALA A O 1
ATOM 1498 N N . ARG A 1 201 ? -14.547 7.814 7.352 1.00 97.06 201 ARG A N 1
ATOM 1499 C CA . ARG A 1 201 ? -13.193 8.143 7.807 1.00 97.06 201 ARG A CA 1
ATOM 1500 C C . ARG A 1 201 ? -12.357 8.630 6.629 1.00 97.06 201 ARG A C 1
ATOM 1502 O O . ARG A 1 201 ? -12.708 8.447 5.464 1.00 97.06 201 ARG A O 1
ATOM 1509 N N . LYS A 1 202 ? -11.215 9.252 6.914 1.00 94.62 202 LYS A N 1
ATOM 1510 C CA . LYS A 1 202 ? -10.244 9.586 5.865 1.00 94.62 202 LYS A CA 1
ATOM 1511 C C . LYS A 1 202 ? -9.858 8.314 5.095 1.00 94.62 202 LYS A C 1
ATOM 1513 O O . LYS A 1 202 ? -9.441 7.333 5.701 1.00 94.62 202 LYS A O 1
ATOM 1518 N N . GLY A 1 203 ? -9.945 8.372 3.770 1.00 92.88 203 GLY A N 1
ATOM 1519 C CA . GLY A 1 203 ? -9.664 7.261 2.862 1.00 92.88 203 GLY A CA 1
ATOM 1520 C C . GLY A 1 203 ? -10.899 6.484 2.404 1.00 92.88 203 GLY A C 1
ATOM 1521 O O . GLY A 1 203 ? -10.798 5.800 1.390 1.00 92.88 203 GLY A O 1
ATOM 1522 N N . ASP A 1 204 ? -12.049 6.625 3.074 1.00 97.00 204 ASP A N 1
ATOM 1523 C CA . ASP A 1 204 ? -13.283 5.959 2.650 1.00 97.00 204 ASP A CA 1
ATOM 1524 C C . ASP A 1 204 ? -13.766 6.455 1.279 1.00 97.00 204 ASP A C 1
ATOM 1526 O O . ASP A 1 204 ? -13.517 7.595 0.872 1.00 97.00 204 ASP A O 1
ATOM 1530 N N . GLU A 1 205 ? -14.438 5.567 0.554 1.00 94.88 205 GLU A N 1
ATOM 1531 C CA . GLU A 1 205 ? -14.802 5.728 -0.845 1.00 94.88 205 GLU A CA 1
ATOM 1532 C C . GLU A 1 205 ? -16.057 6.583 -1.042 1.00 94.88 205 GLU A C 1
ATOM 1534 O O . GLU A 1 205 ? -16.957 6.666 -0.196 1.00 94.88 205 GLU A O 1
ATOM 1539 N N . THR A 1 206 ? -16.144 7.183 -2.226 1.00 92.81 206 THR A N 1
ATOM 1540 C CA . THR A 1 206 ? -17.356 7.817 -2.739 1.00 92.81 206 THR A CA 1
ATOM 1541 C C . THR A 1 206 ? -17.973 6.982 -3.861 1.00 92.81 206 THR A C 1
ATOM 1543 O O . THR A 1 206 ? -17.283 6.260 -4.579 1.00 92.81 206 THR A O 1
ATOM 1546 N N . SER A 1 207 ? -19.281 7.121 -4.081 1.00 91.75 207 SER A N 1
ATOM 1547 C CA . SER A 1 207 ? -20.039 6.342 -5.070 1.00 91.75 207 SER A CA 1
ATOM 1548 C C . SER A 1 207 ? -19.601 6.545 -6.525 1.00 91.75 207 SER A C 1
ATOM 1550 O O . SER A 1 207 ? -19.967 5.753 -7.392 1.00 91.75 207 SER A O 1
ATOM 1552 N N . HIS A 1 208 ? -18.791 7.568 -6.807 1.00 85.44 208 HIS A N 1
ATOM 1553 C CA . HIS A 1 208 ? -18.165 7.797 -8.112 1.00 85.44 208 HIS A CA 1
ATOM 1554 C C . HIS A 1 208 ? -16.710 7.283 -8.194 1.00 85.44 208 HIS A C 1
ATOM 1556 O O . HIS A 1 208 ? -15.984 7.642 -9.123 1.00 85.44 208 HIS A O 1
ATOM 1562 N N . GLY A 1 209 ? -16.276 6.451 -7.239 1.00 86.19 209 GLY A N 1
ATOM 1563 C CA . GLY A 1 209 ? -14.929 5.867 -7.162 1.00 86.19 209 GLY A CA 1
ATOM 1564 C C . GLY A 1 209 ? -13.875 6.791 -6.543 1.00 86.19 209 GLY A C 1
ATOM 1565 O O . GLY A 1 209 ? -12.680 6.530 -6.645 1.00 86.19 209 GLY A O 1
ATOM 1566 N N . GLY A 1 210 ? -14.307 7.910 -5.965 1.00 89.56 210 GLY A N 1
ATOM 1567 C CA . GLY A 1 210 ? -13.450 8.842 -5.245 1.00 89.56 210 GLY A CA 1
ATOM 1568 C C . GLY A 1 210 ? -13.129 8.397 -3.835 1.00 89.56 210 GLY A C 1
ATOM 1569 O O . GLY A 1 210 ? -13.576 7.345 -3.394 1.00 89.56 210 GLY A O 1
ATOM 1570 N N . SER A 1 211 ? -12.386 9.231 -3.113 1.00 93.56 211 SER A N 1
ATOM 1571 C CA . SER A 1 211 ? -12.102 8.999 -1.698 1.00 93.56 211 SER A CA 1
ATOM 1572 C C . SER A 1 211 ? -12.078 10.291 -0.891 1.00 93.56 211 SER A C 1
ATOM 1574 O O . SER A 1 211 ? -11.870 11.386 -1.426 1.00 93.56 211 SER A O 1
ATOM 1576 N N . ILE A 1 212 ? -12.318 10.164 0.411 1.00 94.06 212 ILE A N 1
ATOM 1577 C CA . ILE A 1 212 ? -12.220 11.254 1.380 1.00 94.06 212 ILE A CA 1
ATOM 1578 C C . ILE A 1 212 ? -10.739 11.538 1.658 1.00 94.06 212 ILE A C 1
ATOM 1580 O O . ILE A 1 212 ? -10.003 10.667 2.121 1.00 94.06 212 ILE A O 1
ATOM 1584 N N . THR A 1 213 ? -10.283 12.765 1.412 1.00 94.06 213 THR A N 1
ATOM 1585 C CA . THR A 1 213 ? -8.866 13.143 1.551 1.00 94.06 213 THR A CA 1
ATOM 1586 C C . THR A 1 213 ? -8.534 13.782 2.899 1.00 94.06 213 THR A C 1
ATOM 1588 O O . THR A 1 213 ? -7.363 13.849 3.281 1.00 94.06 213 THR A O 1
ATOM 1591 N N . GLU A 1 214 ? -9.547 14.228 3.640 1.00 92.38 214 GLU A N 1
ATOM 1592 C CA . GLU A 1 214 ? -9.407 14.938 4.914 1.00 92.38 214 GLU A CA 1
ATOM 1593 C C . GLU A 1 214 ? -10.194 14.255 6.037 1.00 92.38 214 GLU A C 1
ATOM 1595 O O . GLU A 1 214 ? -11.228 13.635 5.812 1.00 92.38 214 GLU A O 1
ATOM 1600 N N . GLY A 1 215 ? -9.705 14.376 7.268 1.00 91.81 215 GLY A N 1
ATOM 1601 C CA . GLY A 1 215 ? -10.370 13.854 8.458 1.00 91.81 215 GLY A CA 1
ATOM 1602 C C . GLY A 1 215 ? -10.048 14.712 9.675 1.00 91.81 215 GLY A C 1
ATOM 1603 O O . GLY A 1 215 ? -9.189 15.592 9.610 1.00 91.81 215 GLY A O 1
ATOM 1604 N N . SER A 1 216 ? -10.764 14.472 10.766 1.00 91.75 216 SER A N 1
ATOM 1605 C CA . SER A 1 216 ? -10.659 15.238 12.004 1.00 91.75 216 SER A CA 1
ATOM 1606 C C . SER A 1 216 ? -9.280 15.096 12.655 1.00 91.75 216 SER A C 1
ATOM 1608 O O . SER A 1 216 ? -8.689 14.019 12.683 1.00 91.75 216 SER A O 1
ATOM 1610 N N . ASP A 1 217 ? -8.786 16.178 13.250 1.00 91.06 217 ASP A N 1
ATOM 1611 C CA . ASP A 1 217 ? -7.615 16.178 14.131 1.00 91.06 217 ASP A CA 1
ATOM 1612 C C . ASP A 1 217 ? -7.955 15.771 15.580 1.00 91.06 217 ASP A C 1
ATOM 1614 O O . ASP A 1 217 ? -7.056 15.552 16.403 1.00 91.06 217 ASP A O 1
ATOM 1618 N N . LYS A 1 218 ? -9.254 15.661 15.892 1.00 90.75 218 LYS A N 1
ATOM 1619 C CA . LYS A 1 218 ? -9.782 15.444 17.245 1.00 90.75 218 LYS A CA 1
ATOM 1620 C C . LYS A 1 218 ? -10.602 14.178 17.412 1.00 90.75 218 LYS A C 1
ATOM 1622 O O . LYS A 1 218 ? -10.733 13.727 18.543 1.00 90.75 218 LYS A O 1
ATOM 1627 N N . ILE A 1 219 ? -11.158 13.619 16.343 1.00 92.88 219 ILE A N 1
ATOM 1628 C CA . ILE A 1 219 ? -12.050 12.460 16.418 1.00 92.88 219 ILE A CA 1
ATOM 1629 C C . ILE A 1 219 ? -11.469 11.315 15.593 1.00 92.88 219 ILE A C 1
ATOM 1631 O O . ILE A 1 219 ? -11.212 11.471 14.399 1.00 92.88 219 ILE A O 1
ATOM 1635 N N . PHE A 1 220 ? -11.288 10.160 16.229 1.00 92.62 220 PHE A N 1
ATOM 1636 C CA . PHE A 1 220 ? -10.669 8.982 15.629 1.00 92.62 220 PHE A CA 1
ATOM 1637 C C . PHE A 1 220 ? -11.580 7.767 15.779 1.00 92.62 220 PHE A C 1
ATOM 1639 O O . PHE A 1 220 ? -12.010 7.446 16.885 1.00 92.62 220 PHE A O 1
ATOM 1646 N N . ILE A 1 221 ? -11.829 7.069 14.675 1.00 94.25 221 ILE A N 1
ATOM 1647 C CA . ILE A 1 221 ? -12.607 5.831 14.613 1.00 94.25 221 ILE A CA 1
ATOM 1648 C C . ILE A 1 221 ? -11.632 4.688 14.362 1.00 94.25 221 ILE A C 1
ATOM 1650 O O . ILE A 1 221 ? -10.985 4.654 13.315 1.00 94.25 221 ILE A O 1
ATOM 1654 N N . ASN A 1 222 ? -11.476 3.791 15.338 1.00 89.75 222 ASN A N 1
ATOM 1655 C CA . ASN A 1 222 ? -10.525 2.675 15.268 1.00 89.75 222 ASN A CA 1
ATOM 1656 C C . ASN A 1 222 ? -9.109 3.105 14.822 1.00 89.75 222 ASN A C 1
ATOM 1658 O O . ASN A 1 222 ? -8.442 2.427 14.049 1.00 89.75 222 ASN A O 1
ATOM 1662 N N . GLY A 1 223 ? -8.656 4.271 15.296 1.00 85.94 223 GLY A N 1
ATOM 1663 C CA . GLY A 1 223 ? -7.333 4.827 14.984 1.00 85.94 223 GLY A CA 1
ATOM 1664 C C . GLY A 1 223 ? -7.258 5.680 13.712 1.00 85.94 223 GLY A C 1
ATOM 1665 O O . GLY A 1 223 ? -6.265 6.379 13.523 1.00 85.94 223 GLY A O 1
ATOM 1666 N N . VAL A 1 224 ? -8.302 5.713 12.879 1.00 89.19 224 VAL A N 1
ATOM 1667 C CA . VAL A 1 224 ? -8.339 6.524 11.652 1.00 89.19 224 VAL A CA 1
ATOM 1668 C C . VAL A 1 224 ? -9.129 7.821 11.888 1.00 89.19 224 VAL A C 1
ATOM 1670 O O . VAL A 1 224 ? -10.192 7.777 12.511 1.00 89.19 224 VAL A O 1
ATOM 1673 N N . PRO A 1 225 ? -8.665 8.987 11.397 1.00 93.88 225 PRO A N 1
ATOM 1674 C CA . PRO A 1 225 ? -9.409 10.246 11.480 1.00 93.88 225 PRO A CA 1
ATOM 1675 C C . PRO A 1 225 ? -10.841 10.141 10.935 1.00 93.88 225 PRO A C 1
ATOM 1677 O O . PRO A 1 225 ? -11.035 9.767 9.776 1.00 93.88 225 PRO A O 1
ATOM 1680 N N . ALA A 1 226 ? -11.834 10.516 11.745 1.00 94.38 226 ALA A N 1
ATOM 1681 C CA . ALA A 1 226 ? -13.235 10.568 11.327 1.00 94.38 226 ALA A CA 1
ATOM 1682 C C . ALA A 1 226 ? -13.430 11.623 10.227 1.00 94.38 226 ALA A C 1
ATOM 1684 O O . ALA A 1 226 ? -12.886 12.727 10.319 1.00 94.38 226 ALA A O 1
ATOM 1685 N N . ALA A 1 227 ? -14.215 11.314 9.198 1.00 94.88 227 ALA A N 1
ATOM 1686 C CA . ALA A 1 227 ? -14.618 12.299 8.205 1.00 94.88 227 ALA A CA 1
ATOM 1687 C C . ALA A 1 227 ? -15.620 13.283 8.821 1.00 94.88 227 ALA A C 1
ATOM 1689 O O . ALA A 1 227 ? -16.392 12.925 9.716 1.00 94.88 227 ALA A O 1
ATOM 1690 N N . PHE A 1 228 ? -15.617 14.520 8.326 1.00 93.06 228 PHE A N 1
ATOM 1691 C CA . PHE A 1 228 ? -16.492 15.569 8.832 1.00 93.06 228 PHE A CA 1
ATOM 1692 C C . PHE A 1 228 ? -17.128 16.407 7.721 1.00 93.06 228 PHE A C 1
ATOM 1694 O O . PHE A 1 228 ? -16.641 16.430 6.591 1.00 93.06 228 PHE A O 1
ATOM 1701 N N . VAL A 1 229 ? -18.223 17.109 8.020 1.00 92.50 229 VAL A N 1
ATOM 1702 C CA . VAL A 1 229 ? -18.831 18.039 7.053 1.00 92.50 229 VAL A CA 1
ATOM 1703 C C . VAL A 1 229 ? -17.850 19.147 6.695 1.00 92.50 229 VAL A C 1
ATOM 1705 O O . VAL A 1 229 ? -17.332 19.842 7.562 1.00 92.50 229 VAL A O 1
ATOM 1708 N N . GLY A 1 230 ? -17.623 19.336 5.400 1.00 91.06 230 GLY A N 1
ATOM 1709 C CA . GLY A 1 230 ? -16.598 20.229 4.875 1.00 91.06 230 GLY A CA 1
ATOM 1710 C C . GLY A 1 230 ? -15.295 19.524 4.499 1.00 91.06 230 GLY A C 1
ATOM 1711 O O . GLY A 1 230 ? -14.523 20.113 3.747 1.00 91.06 230 GLY A O 1
ATOM 1712 N N . ALA A 1 231 ? -15.068 18.282 4.946 1.00 92.88 231 ALA A N 1
ATOM 1713 C CA . ALA A 1 231 ? -13.895 17.507 4.552 1.00 92.88 231 ALA A CA 1
ATOM 1714 C C . ALA A 1 231 ? -13.873 17.293 3.035 1.00 92.88 231 ALA A C 1
ATOM 1716 O O . ALA A 1 231 ? -14.906 17.003 2.422 1.00 92.88 231 ALA A O 1
ATOM 1717 N N . GLN A 1 232 ? -12.692 17.436 2.437 1.00 93.25 232 GLN A N 1
ATOM 1718 C CA . GLN A 1 232 ? -12.534 17.311 0.993 1.00 93.25 232 GLN A CA 1
ATOM 1719 C C . GLN A 1 232 ? -12.559 15.862 0.506 1.00 93.25 232 GLN A C 1
ATOM 1721 O O . GLN A 1 232 ? -12.135 14.929 1.193 1.00 93.25 232 GLN A O 1
ATOM 1726 N N . THR A 1 233 ? -13.026 15.702 -0.729 1.00 92.00 233 THR A N 1
ATOM 1727 C CA . THR A 1 233 ? -12.998 14.444 -1.477 1.00 92.00 233 THR A CA 1
ATOM 1728 C C . THR A 1 233 ? -12.235 14.623 -2.788 1.00 92.00 233 THR A C 1
ATOM 1730 O O . THR A 1 233 ? -12.082 15.739 -3.287 1.00 92.00 233 THR A O 1
ATOM 1733 N N . VAL A 1 234 ? -11.773 13.525 -3.384 1.00 89.44 234 VAL A N 1
ATOM 1734 C CA . VAL A 1 234 ? -11.209 13.502 -4.743 1.00 89.44 234 VAL A CA 1
ATOM 1735 C C . VAL A 1 234 ? -12.090 12.666 -5.663 1.00 89.44 234 VAL A C 1
ATOM 1737 O O . VAL A 1 234 ? -12.643 11.663 -5.231 1.00 89.44 234 VAL A O 1
ATOM 1740 N N . CYS A 1 235 ? -12.228 13.061 -6.931 1.00 82.62 235 CYS A N 1
ATOM 1741 C CA . CYS A 1 235 ? -12.956 12.299 -7.945 1.00 82.62 235 CYS A CA 1
ATOM 1742 C C . CYS A 1 235 ? -11.964 11.748 -8.984 1.00 82.62 235 CYS A C 1
ATOM 1744 O O . CYS A 1 235 ? -11.193 12.530 -9.542 1.00 82.62 235 CYS A O 1
ATOM 1746 N N . PRO A 1 236 ? -11.962 10.436 -9.282 1.00 76.19 236 PRO A N 1
ATOM 1747 C CA . PRO A 1 236 ? -11.045 9.853 -10.259 1.00 76.19 236 PRO A CA 1
ATOM 1748 C C . PRO A 1 236 ? -11.541 10.035 -11.701 1.00 76.19 236 PRO A C 1
ATOM 1750 O O . PRO A 1 236 ? -10.785 9.819 -12.647 1.00 76.19 236 PRO A O 1
ATOM 1753 N N . MET A 1 237 ? -12.820 10.382 -11.896 1.00 69.31 237 MET A N 1
ATOM 1754 C CA . MET A 1 237 ? -13.422 10.440 -13.225 1.00 69.31 237 MET A CA 1
ATOM 1755 C C . MET A 1 237 ? -12.994 11.698 -13.980 1.00 69.31 237 MET A C 1
ATOM 1757 O O . MET A 1 237 ? -13.275 12.818 -13.560 1.00 69.31 237 MET A O 1
ATOM 1761 N N . VAL A 1 238 ? -12.430 11.502 -15.169 1.00 62.00 238 VAL A N 1
ATOM 1762 C CA . VAL A 1 238 ? -12.208 12.531 -16.195 1.00 62.00 238 VAL A CA 1
ATOM 1763 C C . VAL A 1 238 ? -13.108 12.220 -17.397 1.00 62.00 238 VAL A C 1
ATOM 1765 O O . VAL A 1 238 ? -12.963 11.166 -18.010 1.00 62.00 238 VAL A O 1
ATOM 1768 N N . SER A 1 239 ? -14.092 13.069 -17.727 1.00 56.22 239 SER A N 1
ATOM 1769 C CA . SER A 1 239 ? -15.035 12.779 -18.830 1.00 56.22 239 SER A CA 1
ATOM 1770 C C . SER A 1 239 ? -15.627 14.030 -19.500 1.00 56.22 239 SER A C 1
ATOM 1772 O O . SER A 1 239 ? -16.251 14.827 -18.802 1.00 56.22 239 SER A O 1
ATOM 1774 N N . PRO A 1 240 ? -15.569 14.167 -20.845 1.00 59.47 240 PRO A N 1
ATOM 1775 C CA . PRO A 1 240 ? -14.433 13.928 -21.732 1.00 59.47 240 PRO A CA 1
ATOM 1776 C C . PRO A 1 240 ? -13.532 15.179 -21.793 1.00 59.47 240 PRO A C 1
ATOM 1778 O O . PRO A 1 240 ? -13.995 16.287 -22.056 1.00 59.47 240 PRO A O 1
ATOM 1781 N N . GLY A 1 241 ? -12.226 15.006 -21.590 1.00 58.72 241 GLY A N 1
ATOM 1782 C CA . GLY A 1 241 ? -11.234 16.081 -21.697 1.00 58.72 241 GLY A CA 1
ATOM 1783 C C . GLY A 1 241 ? -10.150 15.998 -20.618 1.00 58.72 241 GLY A C 1
ATOM 1784 O O . GLY A 1 241 ? -10.294 15.237 -19.665 1.00 58.72 241 GLY A O 1
ATOM 1785 N N . PRO A 1 242 ? -9.060 16.777 -20.742 1.00 64.00 242 PRO A N 1
ATOM 1786 C CA . PRO A 1 242 ? -7.943 16.777 -19.793 1.00 64.00 242 PRO A CA 1
ATOM 1787 C C . PRO A 1 242 ? -8.251 17.518 -18.479 1.00 64.00 242 PRO A C 1
ATOM 1789 O O . PRO A 1 242 ? -7.327 17.805 -17.725 1.00 64.00 242 PRO A O 1
ATOM 1792 N N . VAL A 1 243 ? -9.512 17.886 -18.220 1.00 61.34 243 VAL A N 1
ATOM 1793 C CA . VAL A 1 243 ? -9.908 18.653 -17.032 1.00 61.34 243 VAL A CA 1
ATOM 1794 C C . VAL A 1 243 ? -10.272 17.671 -15.915 1.00 61.34 243 VAL A C 1
ATOM 1796 O O . VAL A 1 243 ? -11.260 16.948 -16.057 1.00 61.34 243 VAL A O 1
ATOM 1799 N N . PRO A 1 244 ? -9.506 17.622 -14.811 1.00 61.53 244 PRO A N 1
ATOM 1800 C CA . PRO A 1 244 ? -9.849 16.801 -13.657 1.00 61.53 244 PRO A CA 1
ATOM 1801 C C . PRO A 1 244 ? -11.184 17.255 -13.062 1.00 61.53 244 PRO A C 1
ATOM 1803 O O . PRO A 1 244 ? -11.358 18.447 -12.794 1.00 61.53 244 PRO A O 1
ATOM 1806 N N . HIS A 1 245 ? -12.113 16.330 -12.800 1.00 65.19 245 HIS A N 1
ATOM 1807 C CA . HIS A 1 245 ? -13.146 16.622 -11.814 1.00 65.19 245 HIS A CA 1
ATOM 1808 C C . HIS A 1 245 ? -12.462 16.695 -10.455 1.00 65.19 245 HIS A C 1
ATOM 1810 O O . HIS A 1 245 ? -11.837 15.739 -10.005 1.00 65.19 245 HIS A O 1
ATOM 1816 N N . VAL A 1 246 ? -12.569 17.842 -9.802 1.00 71.19 246 VAL A N 1
ATOM 1817 C CA . VAL A 1 246 ? -12.136 17.969 -8.416 1.00 71.19 246 VAL A CA 1
ATOM 1818 C C . VAL A 1 246 ? -13.325 17.542 -7.564 1.00 71.19 246 VAL A C 1
ATOM 1820 O O . VAL A 1 246 ? -14.445 18.019 -7.779 1.00 71.19 246 VAL A O 1
ATOM 1823 N N . GLY A 1 247 ? -13.100 16.590 -6.659 1.00 75.25 247 GLY A N 1
ATOM 1824 C CA . GLY A 1 247 ? -14.082 16.314 -5.620 1.00 75.25 247 GLY A CA 1
ATOM 1825 C C . GLY A 1 247 ? -14.261 17.563 -4.756 1.00 75.25 247 GLY A C 1
ATOM 1826 O O . GLY A 1 247 ? -13.416 18.459 -4.734 1.00 75.25 247 GLY A O 1
ATOM 1827 N N . GLY A 1 248 ? -15.413 17.679 -4.122 1.00 86.75 248 GLY A N 1
ATOM 1828 C CA . GLY A 1 248 ? -15.744 18.820 -3.285 1.00 86.75 248 GLY A CA 1
ATOM 1829 C C . GLY A 1 248 ? -15.924 18.419 -1.829 1.00 86.75 248 GLY A C 1
ATOM 1830 O O . GLY A 1 248 ? -15.755 17.245 -1.471 1.00 86.75 248 GLY A O 1
ATOM 1831 N N . PRO A 1 249 ? -16.296 19.394 -0.992 1.00 93.00 249 PRO A N 1
ATOM 1832 C CA . PRO A 1 249 ? -16.533 19.145 0.413 1.00 93.00 249 PRO A CA 1
ATOM 1833 C C . PRO A 1 249 ? -17.752 18.243 0.605 1.00 93.00 249 PRO A C 1
ATOM 1835 O O . PRO A 1 249 ? -18.735 18.306 -0.148 1.00 93.00 249 PRO A O 1
ATOM 1838 N N . ILE A 1 250 ? -17.717 17.442 1.665 1.00 94.00 250 ILE A N 1
ATOM 1839 C CA . ILE A 1 250 ? -18.905 16.760 2.176 1.00 94.00 250 ILE A CA 1
ATOM 1840 C C . ILE A 1 250 ? -19.899 17.819 2.672 1.00 94.00 250 ILE A C 1
ATOM 1842 O O . ILE A 1 250 ? -19.531 18.734 3.403 1.00 94.00 250 ILE A O 1
ATOM 1846 N N . SER A 1 251 ? -21.157 17.717 2.249 1.00 91.69 251 SER A N 1
ATOM 1847 C CA . SER A 1 251 ? -22.183 18.759 2.421 1.00 91.69 251 SER A CA 1
ATOM 1848 C C . SER A 1 251 ? -23.213 18.477 3.516 1.00 91.69 251 SER A C 1
ATOM 1850 O O . SER A 1 251 ? -23.950 19.385 3.893 1.00 91.69 251 SER A O 1
ATOM 1852 N N . ASN A 1 252 ? -23.286 17.244 4.020 1.00 90.19 252 ASN A N 1
ATOM 1853 C CA . ASN A 1 252 ? -24.180 16.842 5.107 1.00 90.19 252 ASN A CA 1
ATOM 1854 C C . ASN A 1 252 ? -23.620 15.622 5.857 1.00 90.19 252 ASN A C 1
ATOM 1856 O O . ASN A 1 252 ? -22.621 15.043 5.436 1.00 90.19 252 ASN A O 1
ATOM 1860 N N . ASN A 1 253 ? -24.273 15.230 6.952 1.00 82.81 253 ASN A N 1
ATOM 1861 C CA . ASN A 1 253 ? -23.823 14.123 7.799 1.00 82.81 253 ASN A CA 1
ATOM 1862 C C . ASN A 1 253 ? -24.332 12.757 7.314 1.00 82.81 253 ASN A C 1
ATOM 1864 O O . ASN A 1 253 ? -23.816 11.750 7.778 1.00 82.81 253 ASN A O 1
ATOM 1868 N N . GLY A 1 254 ? -25.294 12.709 6.381 1.00 76.62 254 GLY A N 1
ATOM 1869 C CA . GLY A 1 254 ? -25.913 11.473 5.877 1.00 76.62 254 GLY A CA 1
ATOM 1870 C C . GLY A 1 254 ? -27.273 11.109 6.486 1.00 76.62 254 GLY A C 1
ATOM 1871 O O . GLY A 1 254 ? -27.844 10.094 6.094 1.00 76.62 254 GLY A O 1
ATOM 1872 N N . TYR A 1 255 ? -27.809 11.932 7.393 1.00 73.38 255 TYR A N 1
ATOM 1873 C CA . TYR A 1 255 ? -29.143 11.815 7.998 1.00 73.38 255 TYR A CA 1
ATOM 1874 C C . TYR A 1 255 ? -29.709 13.189 8.371 1.00 73.38 255 TYR A C 1
ATOM 1876 O O . TYR A 1 255 ? -28.907 14.148 8.483 1.00 73.38 255 TYR A O 1
#

Sequence (255 aa):
MVGDCFQSIAVEKNDENICARIKDTFSGPRCFVLLAKQKVDVSICDKIEGRDSHVSDCIQGVAEQKNDESLCAQIEKSTYSDSCYASLASLKQDASICASIEQERKRNSCYENLEASPEALAEEEQAEEEGDEKYGIIEKDGKVYIKSKPGEVLSISSSDLPDWANAQMVVVGASAVCVGPPSTISSGDSNVLLNGLPVARKGDETSHGGSITEGSDKIFINGVPAAFVGAQTVCPMVSPGPVPHVGGPISNNGY